Protein AF-A0A929NJ84-F1 (afdb_monomer_lite)

pLDDT: mean 85.34, std 10.69, range [40.47, 97.19]

Secondary structure (DSSP, 8-state):
-PPP-GGGS-HHHHHHHHHHS-TTT-HHHHHHHHHHHHHTHHHHHHHHHHHHHHHHHHHHHHHHHHHHHHHHHHHHHHHHHHHHHHTT----HHHHHHHHHHHHHHHHHHHHHHTT-GGGHHHHHHHHHHHSEEEEETTEEEEEESS-EEEEEEEESSS-EEEEEEE---EEEEEE--TTS--EEEEEEHHHHHHHHHHHHHHHHHHHHHT--

Foldseek 3Di:
DDDDDCVPDDPVVLVVCLVPDDCVVCVPVNVVSVVVCVVCVVVVVVVVVVVVVVVLVVLLVVQLVLLVLLLVLLVVLVVVLVVCVVVVPPDDPVQSVQQNVLSVLSNVCSVCSNVVVLVCVVSSLVSLVQQFKWFFAQQKTKHAHRQKFWKFKFWDDPDTDTDTDIDRDRTIDIGGHDRVDRTGMIIGGVVSVVSNVSSVVSSVVVVVVVVVD

Structure (mmCIF, N/CA/C/O backbone):
data_AF-A0A929NJ84-F1
#
_entry.id   AF-A0A929NJ84-F1
#
loop_
_atom_site.group_PDB
_atom_site.id
_atom_site.type_symbol
_atom_site.label_atom_id
_atom_site.label_alt_id
_atom_site.label_comp_id
_atom_site.label_asym_id
_atom_site.label_entity_id
_atom_site.label_seq_id
_atom_site.pdbx_PDB_ins_code
_atom_site.Cartn_x
_atom_site.Cartn_y
_atom_site.Cartn_z
_atom_site.occupancy
_atom_site.B_iso_or_equiv
_atom_site.auth_seq_id
_atom_site.auth_comp_id
_atom_site.auth_asym_id
_atom_site.auth_atom_id
_atom_site.pdbx_PDB_model_num
ATOM 1 N N . MET A 1 1 ? -29.902 -18.729 53.399 1.00 47.47 1 MET A N 1
ATOM 2 C CA . MET A 1 1 ? -29.164 -18.618 52.121 1.00 47.47 1 MET A CA 1
ATOM 3 C C . MET A 1 1 ? -28.490 -17.259 52.091 1.00 47.47 1 MET A C 1
ATOM 5 O O . MET A 1 1 ? -29.172 -16.276 52.348 1.00 47.47 1 MET A O 1
ATOM 9 N N . ASN A 1 2 ? -27.175 -17.203 51.859 1.00 55.66 2 ASN A N 1
ATOM 10 C CA . ASN A 1 2 ? -26.480 -15.928 51.669 1.00 55.66 2 ASN A CA 1
ATOM 11 C C . ASN A 1 2 ? -26.980 -15.295 50.372 1.00 55.66 2 ASN A C 1
ATOM 13 O O . ASN A 1 2 ? -26.906 -15.919 49.315 1.00 55.66 2 ASN A O 1
ATOM 17 N N . LYS A 1 3 ? -27.524 -14.083 50.471 1.00 70.19 3 LYS A N 1
ATOM 18 C CA . LYS A 1 3 ? -27.961 -13.314 49.311 1.00 70.19 3 LYS A CA 1
ATOM 19 C C . LYS A 1 3 ? -26.719 -12.898 48.517 1.00 70.19 3 LYS A C 1
ATOM 21 O O . LYS A 1 3 ? -25.776 -12.371 49.106 1.00 70.19 3 LYS A O 1
ATOM 26 N N . ILE A 1 4 ? -26.686 -13.199 47.220 1.00 79.44 4 ILE A N 1
ATOM 27 C CA . ILE A 1 4 ? -25.566 -12.819 46.351 1.00 79.44 4 ILE A CA 1
ATOM 28 C C . ILE A 1 4 ? -25.609 -11.302 46.166 1.00 79.44 4 ILE A C 1
ATOM 30 O O . ILE A 1 4 ? -26.656 -10.736 45.868 1.00 79.44 4 ILE A O 1
ATOM 34 N N . ASP A 1 5 ? -24.471 -10.649 46.372 1.00 84.62 5 ASP A N 1
ATOM 35 C CA . ASP A 1 5 ? -24.338 -9.202 46.244 1.00 84.62 5 ASP A CA 1
ATOM 36 C C . ASP A 1 5 ? -23.744 -8.842 44.875 1.00 84.62 5 ASP A C 1
ATOM 38 O O . ASP A 1 5 ? -22.525 -8.845 44.682 1.00 84.62 5 ASP A O 1
ATOM 42 N N . TYR A 1 6 ? -24.624 -8.540 43.917 1.00 84.19 6 TYR A N 1
ATOM 43 C CA . TYR A 1 6 ? -24.252 -8.175 42.547 1.00 84.19 6 TYR A CA 1
ATOM 44 C C . TYR A 1 6 ? -23.561 -6.811 42.440 1.00 84.19 6 TYR A C 1
ATOM 46 O O . TYR A 1 6 ? -22.930 -6.526 41.423 1.00 84.19 6 TYR A O 1
ATOM 54 N N . THR A 1 7 ? -23.572 -5.992 43.498 1.00 84.81 7 THR A N 1
ATOM 55 C CA . THR A 1 7 ? -22.875 -4.697 43.489 1.00 84.81 7 THR A CA 1
ATOM 56 C C . THR A 1 7 ? -21.349 -4.843 43.498 1.00 84.81 7 THR A C 1
ATOM 58 O O . THR A 1 7 ? -20.617 -3.917 43.151 1.00 84.81 7 THR A O 1
ATOM 61 N N . LYS A 1 8 ? -20.834 -6.024 43.844 1.00 87.50 8 LYS A N 1
ATOM 62 C CA . LYS A 1 8 ? -19.392 -6.313 43.832 1.00 87.50 8 LYS A CA 1
ATOM 63 C C . LYS A 1 8 ? -18.891 -6.846 42.495 1.00 87.50 8 LYS A C 1
ATOM 65 O O . LYS A 1 8 ? -17.684 -6.978 42.322 1.00 87.50 8 LYS A O 1
ATOM 70 N N . TYR A 1 9 ? -19.800 -7.147 41.570 1.00 87.88 9 TYR A N 1
ATOM 71 C CA . TYR A 1 9 ? -19.460 -7.713 40.274 1.00 87.88 9 TYR A CA 1
ATOM 72 C C . TYR A 1 9 ? -18.989 -6.604 39.330 1.00 87.88 9 TYR A C 1
ATOM 74 O O . TYR A 1 9 ? -19.492 -5.472 39.343 1.00 87.88 9 TYR A O 1
ATOM 82 N N . SER A 1 10 ? -18.022 -6.940 38.485 1.00 86.81 10 SER A N 1
ATOM 83 C CA . SER A 1 10 ? -17.671 -6.136 37.321 1.00 86.81 10 SER A CA 1
ATOM 84 C C . SER A 1 10 ? -18.773 -6.210 36.259 1.00 86.81 10 SER A C 1
ATOM 86 O O . SER A 1 10 ? -19.592 -7.129 36.232 1.00 86.81 10 SER A O 1
ATOM 88 N N . ILE A 1 11 ? -18.788 -5.240 35.341 1.00 85.25 11 ILE A N 1
ATOM 89 C CA . ILE A 1 11 ? -19.762 -5.213 34.239 1.00 85.25 11 ILE A CA 1
ATOM 90 C C . ILE A 1 11 ? -19.680 -6.489 33.385 1.00 85.25 11 ILE A C 1
ATOM 92 O O . ILE A 1 11 ? -20.713 -7.020 32.980 1.00 85.25 11 ILE A O 1
ATOM 96 N N . ASP A 1 12 ? -18.470 -6.993 33.132 1.00 85.00 12 ASP A N 1
ATOM 97 C CA . ASP A 1 12 ? -18.268 -8.200 32.326 1.00 85.00 12 ASP A CA 1
ATOM 98 C C . ASP A 1 12 ? -18.814 -9.446 33.037 1.00 85.00 12 ASP A C 1
ATOM 100 O O . ASP A 1 12 ? -19.488 -10.263 32.410 1.00 85.00 12 ASP A O 1
ATOM 104 N N . GLU A 1 13 ? -18.617 -9.557 34.353 1.00 87.62 13 GLU A N 1
ATOM 105 C CA . GLU A 1 13 ? -19.187 -10.641 35.161 1.00 87.62 13 GLU A CA 1
ATOM 106 C C . GLU A 1 13 ? -20.720 -10.561 35.216 1.00 87.62 13 GLU A C 1
ATOM 108 O O . GLU A 1 13 ? -21.384 -11.585 35.078 1.00 87.62 13 GLU A O 1
ATOM 113 N N . LEU A 1 14 ? -21.312 -9.363 35.322 1.00 88.19 14 LEU A N 1
ATOM 114 C CA . LEU A 1 14 ? -22.772 -9.185 35.265 1.00 88.19 14 LEU A CA 1
ATOM 115 C C . LEU A 1 14 ? -23.356 -9.651 33.921 1.00 88.19 14 LEU A C 1
ATOM 117 O O . LEU A 1 14 ? -24.401 -10.305 33.892 1.00 88.19 14 LEU A O 1
ATOM 121 N N . PHE A 1 15 ? -22.683 -9.366 32.800 1.00 87.12 15 PHE A N 1
ATOM 122 C CA . PHE A 1 15 ? -23.101 -9.867 31.486 1.00 87.12 15 PHE A CA 1
ATOM 123 C C . PHE A 1 15 ? -22.904 -11.379 31.338 1.00 87.12 15 PHE A C 1
ATOM 125 O O . PHE A 1 15 ? -23.743 -12.030 30.715 1.00 87.12 15 PHE A O 1
ATOM 132 N N . GLN A 1 16 ? -21.842 -11.953 31.908 1.00 87.06 16 GLN A N 1
ATOM 133 C CA . GLN A 1 16 ? -21.635 -13.404 31.922 1.00 87.06 16 GLN A CA 1
ATOM 134 C C . GLN A 1 16 ? -22.723 -14.120 32.725 1.00 87.06 16 GLN A C 1
ATOM 136 O O . GLN A 1 16 ? -23.310 -15.078 32.223 1.00 87.06 16 GLN A O 1
ATOM 141 N N . VAL A 1 17 ? -23.050 -13.617 33.918 1.00 88.06 17 VAL A N 1
ATOM 142 C CA . VAL A 1 17 ? -24.138 -14.144 34.754 1.00 88.06 17 VAL A CA 1
ATOM 143 C C . VAL A 1 17 ? -25.468 -14.044 34.014 1.00 88.06 17 VAL A C 1
ATOM 145 O O . VAL A 1 17 ? -26.178 -15.038 33.914 1.00 88.06 17 VAL A O 1
ATOM 148 N N . LYS A 1 18 ? -25.780 -12.888 33.413 1.00 87.25 18 LYS A N 1
ATOM 149 C CA . LYS A 1 18 ? -27.002 -12.710 32.616 1.00 87.25 18 LYS A CA 1
ATOM 150 C C . LYS A 1 18 ? -27.098 -13.714 31.459 1.00 87.25 18 LYS A C 1
ATOM 152 O O . LYS A 1 18 ? -28.164 -14.269 31.229 1.00 87.25 18 LYS A O 1
ATOM 157 N N . ASN A 1 19 ? -26.014 -13.920 30.709 1.00 87.00 19 ASN A N 1
ATOM 158 C CA . ASN A 1 19 ? -26.018 -14.776 29.518 1.00 87.00 19 ASN A CA 1
ATOM 159 C C . ASN A 1 19 ? -26.015 -16.279 29.846 1.00 87.00 19 ASN A C 1
ATOM 161 O O . ASN A 1 19 ? -26.422 -17.075 29.006 1.00 87.00 19 ASN A O 1
ATOM 165 N N . GLY A 1 20 ? -25.533 -16.666 31.030 1.00 83.75 20 GLY A N 1
ATOM 166 C CA . GLY A 1 20 ? -25.502 -18.055 31.496 1.00 83.75 20 GLY A CA 1
ATOM 167 C C . GLY A 1 20 ? -26.699 -18.469 32.360 1.00 83.75 20 GLY A C 1
ATOM 168 O O . GLY A 1 20 ? -26.773 -19.628 32.757 1.00 83.75 20 GLY A O 1
ATOM 169 N N . MET A 1 21 ? -27.610 -17.546 32.680 1.00 83.75 21 MET A N 1
ATOM 170 C CA . MET A 1 21 ? -28.735 -17.778 33.589 1.00 83.75 21 MET A CA 1
ATOM 171 C C . MET A 1 21 ? -30.025 -18.097 32.832 1.00 83.75 21 MET A C 1
ATOM 173 O O . MET A 1 21 ? -30.397 -17.405 31.886 1.00 83.75 21 MET A O 1
ATOM 177 N N . ASP A 1 22 ? -30.748 -19.113 33.302 1.00 82.94 22 ASP A N 1
ATOM 178 C CA . ASP A 1 22 ? -32.110 -19.392 32.854 1.00 82.94 22 ASP A CA 1
ATOM 179 C C . ASP A 1 22 ? -33.095 -18.454 33.570 1.00 82.94 22 ASP A C 1
ATOM 181 O O . ASP A 1 22 ? -33.350 -18.575 34.772 1.00 82.94 22 ASP A O 1
ATOM 185 N N . ALA A 1 23 ? -33.639 -17.501 32.811 1.00 82.00 23 ALA A N 1
ATOM 186 C CA . ALA A 1 23 ? -34.572 -16.492 33.307 1.00 82.00 23 ALA A CA 1
ATOM 187 C C . ALA A 1 23 ? -35.928 -17.071 33.756 1.00 82.00 23 ALA A C 1
ATOM 189 O O . ALA A 1 23 ? -36.646 -16.414 34.509 1.00 82.00 23 ALA A O 1
ATOM 190 N N . ILE A 1 24 ? -36.288 -18.276 33.301 1.00 82.25 24 ILE A N 1
ATOM 191 C CA . ILE A 1 24 ? -37.534 -18.962 33.668 1.00 82.25 24 ILE A CA 1
ATOM 192 C C . ILE A 1 24 ? -37.326 -19.750 34.962 1.00 82.25 24 ILE A C 1
ATOM 194 O O . ILE A 1 24 ? -38.191 -19.738 35.835 1.00 82.25 24 ILE A O 1
ATOM 198 N N . ALA A 1 25 ? -36.171 -20.404 35.105 1.00 83.56 25 ALA A N 1
ATOM 199 C CA . ALA A 1 25 ? -35.847 -21.176 36.301 1.00 83.56 25 ALA A CA 1
ATOM 200 C C . ALA A 1 25 ? -35.500 -20.294 37.519 1.00 83.56 25 ALA A C 1
ATOM 202 O O . ALA A 1 25 ? -35.770 -20.698 38.650 1.00 83.56 25 ALA A O 1
ATOM 203 N N . TYR A 1 26 ? -34.932 -19.096 37.308 1.00 83.75 26 TYR A N 1
ATOM 204 C CA . TYR A 1 26 ? -34.465 -18.202 38.383 1.00 83.75 26 TYR A CA 1
ATOM 205 C C . TYR A 1 26 ? -34.889 -16.730 38.185 1.00 83.75 26 TYR A C 1
ATOM 207 O O . TYR A 1 26 ? -34.036 -15.850 38.019 1.00 83.75 26 TYR A O 1
ATOM 215 N N . PRO A 1 27 ? -36.199 -16.421 38.229 1.00 84.69 27 PRO A N 1
ATOM 216 C CA . PRO A 1 27 ? -36.726 -15.094 37.897 1.00 84.69 27 PRO A CA 1
ATOM 217 C C . PRO A 1 27 ? -36.276 -13.988 38.864 1.00 84.69 27 PRO A C 1
ATOM 219 O O . PRO A 1 27 ? -35.914 -12.900 38.418 1.00 84.69 27 PRO A O 1
ATOM 222 N N . ASP A 1 28 ? -36.231 -14.261 40.173 1.00 84.44 28 ASP A N 1
ATOM 223 C CA . ASP A 1 28 ? -35.833 -13.265 41.182 1.00 84.44 28 ASP A CA 1
ATOM 224 C C . ASP A 1 28 ? -34.367 -12.851 41.014 1.00 84.44 28 ASP A C 1
ATOM 226 O O . ASP A 1 28 ? -34.022 -11.670 41.023 1.00 84.44 28 ASP A O 1
ATOM 230 N N . THR A 1 29 ? -33.493 -13.833 40.794 1.00 83.12 29 THR A N 1
ATOM 231 C CA . THR A 1 29 ? -32.059 -13.614 40.589 1.00 83.12 29 THR A CA 1
ATOM 232 C C . THR A 1 29 ? -31.790 -12.887 39.274 1.00 83.12 29 THR A C 1
ATOM 234 O O . THR A 1 29 ? -30.962 -11.977 39.224 1.00 83.12 29 THR A O 1
ATOM 237 N N . TYR A 1 30 ? -32.536 -13.232 38.223 1.00 85.38 30 TYR A N 1
ATOM 238 C CA . TYR A 1 30 ? -32.480 -12.533 36.945 1.00 85.38 30 TYR A CA 1
ATOM 239 C C . TYR A 1 30 ? -32.895 -11.062 37.090 1.00 85.38 30 TYR A C 1
ATOM 241 O O . TYR A 1 30 ? -32.236 -10.171 36.549 1.00 85.38 30 TYR A O 1
ATOM 249 N N . HIS A 1 31 ? -33.942 -10.782 37.872 1.00 87.69 31 HIS A N 1
ATOM 250 C CA . HIS A 1 31 ? -34.412 -9.421 38.117 1.00 87.69 31 HIS A CA 1
ATOM 251 C C . HIS A 1 31 ? -33.396 -8.580 38.908 1.00 87.69 31 HIS A C 1
ATOM 253 O O . HIS A 1 31 ? -33.229 -7.393 38.620 1.00 87.69 31 HIS A O 1
ATOM 259 N N . GLU A 1 32 ? -32.681 -9.177 39.865 1.00 88.00 32 GLU A N 1
ATOM 260 C CA . GLU A 1 32 ? -31.612 -8.502 40.615 1.00 88.00 32 GLU A CA 1
ATOM 261 C C . GLU A 1 32 ? -30.425 -8.124 39.717 1.00 88.00 32 GLU A C 1
ATOM 263 O O . GLU A 1 32 ? -29.967 -6.981 39.756 1.00 88.00 32 GLU A O 1
ATOM 268 N N . VAL A 1 33 ? -29.981 -9.033 38.842 1.00 87.81 33 VAL A N 1
ATOM 269 C CA . VAL A 1 33 ? -28.908 -8.763 37.866 1.00 87.81 33 VAL A CA 1
ATOM 270 C C . VAL A 1 33 ? -29.328 -7.683 36.865 1.00 87.81 33 VAL A C 1
ATOM 272 O O . VAL A 1 33 ? -28.542 -6.792 36.545 1.00 87.81 33 VAL A O 1
ATOM 275 N N . MET A 1 34 ? -30.573 -7.721 36.384 1.00 89.44 34 MET A N 1
ATOM 276 C CA . MET A 1 34 ? -31.095 -6.713 35.456 1.00 89.44 34 MET A CA 1
ATOM 277 C C . MET A 1 34 ? -31.229 -5.331 36.104 1.00 89.44 34 MET A C 1
ATOM 279 O O . MET A 1 34 ? -30.903 -4.335 35.459 1.00 89.44 34 MET A O 1
ATOM 283 N N . ASN A 1 35 ? -31.641 -5.259 37.373 1.00 90.75 35 ASN A N 1
ATOM 284 C CA . ASN A 1 35 ? -31.692 -4.001 38.119 1.00 90.75 35 ASN A CA 1
ATOM 285 C C . ASN A 1 35 ? -30.296 -3.396 38.301 1.00 90.75 35 ASN A C 1
ATOM 287 O O . ASN A 1 35 ? -30.139 -2.186 38.149 1.00 90.75 35 ASN A O 1
ATOM 291 N N . GLU A 1 36 ? -29.282 -4.221 38.570 1.00 88.56 36 GLU A N 1
ATOM 292 C CA . GLU A 1 36 ? -27.902 -3.744 38.699 1.00 88.56 36 GLU A CA 1
ATOM 293 C C . GLU A 1 36 ? -27.302 -3.313 37.350 1.00 88.56 36 GLU A C 1
ATOM 295 O O . GLU A 1 36 ? -26.588 -2.315 37.257 1.00 88.56 36 GLU A O 1
ATOM 300 N N . LEU A 1 37 ? -27.635 -4.008 36.259 1.00 89.31 37 LEU A N 1
ATOM 301 C CA . LEU A 1 37 ? -27.254 -3.576 34.911 1.00 89.31 37 LEU A CA 1
ATOM 302 C C . LEU A 1 37 ? -27.919 -2.245 34.523 1.00 89.31 37 LEU A C 1
ATOM 304 O O . LEU A 1 37 ? -27.277 -1.403 33.889 1.00 89.31 37 LEU A O 1
ATOM 308 N N . GLU A 1 38 ? -29.180 -2.029 34.902 1.00 90.75 38 GLU A N 1
ATOM 309 C CA . GLU A 1 38 ? -29.886 -0.771 34.636 1.00 90.75 38 GLU A CA 1
ATOM 310 C C . GLU A 1 38 ? -29.361 0.368 35.528 1.00 90.75 38 GLU A C 1
ATOM 312 O O . GLU A 1 38 ? -29.160 1.481 35.034 1.00 90.75 38 GLU A O 1
ATOM 317 N N . SER A 1 39 ? -29.042 0.097 36.801 1.00 91.69 39 SER A N 1
ATOM 318 C CA . SER A 1 39 ? -28.452 1.083 37.721 1.00 91.69 39 SER A CA 1
ATOM 319 C C . SER A 1 39 ? -27.084 1.580 37.228 1.00 91.69 39 SER A C 1
ATOM 321 O O . SER A 1 39 ? -26.768 2.766 37.351 1.00 91.69 39 SER A O 1
ATOM 323 N N . ARG A 1 40 ? -26.311 0.709 36.561 1.00 89.62 40 ARG A N 1
ATOM 324 C CA . ARG A 1 40 ? -24.991 1.012 35.974 1.00 89.62 40 ARG A CA 1
ATOM 325 C C . ARG A 1 40 ? -25.011 1.355 34.490 1.00 89.62 40 ARG A C 1
ATOM 327 O O . ARG A 1 40 ? -23.960 1.416 33.849 1.00 89.62 40 ARG A O 1
ATOM 334 N N . LYS A 1 41 ? -26.173 1.631 33.900 1.00 88.25 41 LYS A N 1
ATOM 335 C CA . LYS A 1 41 ? -26.305 1.929 32.462 1.00 88.25 41 LYS A CA 1
ATOM 336 C C . LYS A 1 41 ? -25.381 3.049 31.972 1.00 88.25 41 LYS A C 1
ATOM 338 O O . LYS A 1 41 ? -24.853 2.977 30.859 1.00 88.25 41 LYS A O 1
ATOM 343 N N . SER A 1 42 ? -25.164 4.077 32.792 1.00 84.12 42 SER A N 1
ATOM 344 C CA . SER A 1 42 ? -24.237 5.180 32.503 1.00 84.12 42 SER A CA 1
ATOM 345 C C . SER A 1 42 ? -22.779 4.708 32.441 1.00 84.12 42 SER A C 1
ATOM 347 O O . SER A 1 42 ? -22.060 5.066 31.505 1.00 84.12 42 SER A O 1
ATOM 349 N N . GLU A 1 43 ? -22.365 3.855 33.376 1.00 85.25 43 GLU A N 1
ATOM 350 C CA . GLU A 1 43 ? -21.038 3.241 33.435 1.00 85.25 43 GLU A CA 1
ATOM 351 C C . GLU A 1 43 ? -20.812 2.285 32.256 1.00 85.25 43 GLU A C 1
ATOM 353 O O . GLU A 1 43 ? -19.792 2.375 31.573 1.00 85.25 43 GLU A O 1
ATOM 358 N N . ILE A 1 44 ? -21.804 1.447 31.926 1.00 86.88 44 ILE A N 1
ATOM 359 C CA . ILE A 1 44 ? -21.783 0.559 30.752 1.00 86.88 44 ILE A CA 1
ATOM 360 C C . ILE A 1 44 ? -21.595 1.379 29.471 1.00 86.88 44 ILE A C 1
ATOM 362 O O . ILE A 1 44 ? -20.758 1.048 28.626 1.00 86.88 44 ILE A O 1
ATOM 366 N N . LYS A 1 45 ? -22.345 2.478 29.321 1.00 85.38 45 LYS A N 1
ATOM 367 C CA . LYS A 1 45 ? -22.214 3.383 28.172 1.00 85.38 45 LYS A CA 1
ATOM 368 C C . LYS A 1 45 ? -20.827 4.026 28.130 1.00 85.38 45 LYS A C 1
ATOM 370 O O . LYS A 1 45 ? -20.220 4.088 27.063 1.00 85.38 45 LYS A O 1
ATOM 375 N N . HIS A 1 46 ? -20.305 4.469 29.271 1.00 83.62 46 HIS A N 1
ATOM 376 C CA . HIS A 1 46 ? -18.974 5.064 29.361 1.00 83.62 46 HIS A CA 1
ATOM 377 C C . HIS A 1 46 ? -17.866 4.065 28.994 1.00 83.62 46 HIS A C 1
ATOM 379 O O . HIS A 1 46 ? -16.992 4.392 28.189 1.00 83.62 46 HIS A O 1
ATOM 385 N N . ASN A 1 47 ? -17.933 2.833 29.504 1.00 82.69 47 ASN A N 1
ATOM 386 C CA . ASN A 1 47 ? -16.971 1.776 29.198 1.00 82.69 47 ASN A CA 1
ATOM 387 C C . ASN A 1 47 ? -17.023 1.357 27.727 1.00 82.69 47 ASN A C 1
ATOM 389 O O . ASN A 1 47 ? -15.965 1.231 27.112 1.00 82.69 47 ASN A O 1
ATOM 393 N N . LYS A 1 48 ? -18.212 1.255 27.117 1.00 81.19 48 LYS A N 1
ATOM 394 C CA . LYS A 1 48 ? -18.336 1.034 25.664 1.00 81.19 48 LYS A CA 1
ATOM 395 C C . LYS A 1 48 ? -17.676 2.149 24.856 1.00 81.19 48 LYS A C 1
ATOM 397 O O . LYS A 1 48 ? -16.839 1.866 24.004 1.00 81.19 48 LYS A O 1
ATOM 402 N N . ILE A 1 49 ? -17.957 3.413 25.181 1.00 81.00 49 ILE A N 1
ATOM 403 C CA . ILE A 1 49 ? -17.329 4.567 24.514 1.00 81.00 49 ILE A CA 1
ATOM 404 C C . ILE A 1 49 ? -15.804 4.542 24.693 1.00 81.00 49 ILE A C 1
ATOM 406 O O . ILE A 1 49 ? -15.061 4.838 23.756 1.00 81.00 49 ILE A O 1
ATOM 410 N N . LYS A 1 50 ? -15.310 4.195 25.886 1.00 80.56 50 LYS A N 1
ATOM 411 C CA . LYS A 1 50 ? -13.874 4.090 26.178 1.00 80.56 50 LYS A CA 1
ATOM 412 C C . LYS A 1 50 ? -13.217 2.969 25.369 1.00 80.56 50 LYS A C 1
ATOM 414 O O . LYS A 1 50 ? -12.154 3.192 24.795 1.00 80.56 50 LYS A O 1
ATOM 419 N N . GLN A 1 51 ? -13.853 1.802 25.280 1.00 78.94 51 GLN A N 1
ATOM 420 C CA . GLN A 1 51 ? -13.374 0.670 24.484 1.00 78.94 51 GLN A CA 1
ATOM 421 C C . GLN A 1 51 ? -13.376 0.982 22.983 1.00 78.94 51 GLN A C 1
ATOM 423 O O . GLN A 1 51 ? -12.393 0.699 22.303 1.00 78.94 51 GLN A O 1
ATOM 428 N N . GLU A 1 52 ? -14.426 1.615 22.460 1.00 76.31 52 GLU A N 1
ATOM 429 C CA . GLU A 1 52 ? -14.488 2.052 21.059 1.00 76.31 52 GLU A CA 1
ATOM 430 C C . GLU A 1 52 ? -13.407 3.088 20.739 1.00 76.31 52 GLU A C 1
ATOM 432 O O . GLU A 1 52 ? -12.713 2.969 19.730 1.00 76.31 52 GLU A O 1
ATOM 437 N N . LYS A 1 53 ? -13.189 4.066 21.629 1.00 74.19 53 LYS A N 1
ATOM 438 C CA . LYS A 1 53 ? -12.084 5.028 21.501 1.00 74.19 53 LYS A CA 1
ATOM 439 C C . LYS A 1 53 ? -10.722 4.333 21.516 1.00 74.19 53 LYS A C 1
ATOM 441 O O . LYS A 1 53 ? -9.872 4.673 20.701 1.00 74.19 53 LYS A O 1
ATOM 446 N N . ALA A 1 54 ? -10.513 3.366 22.408 1.00 73.19 54 ALA A N 1
ATOM 447 C CA . ALA A 1 54 ? -9.261 2.617 22.484 1.00 73.19 54 ALA A CA 1
ATOM 448 C C . ALA A 1 54 ? -9.008 1.801 21.207 1.00 73.19 54 ALA A C 1
ATOM 450 O O . ALA A 1 54 ? -7.914 1.870 20.651 1.00 73.19 54 ALA A O 1
ATOM 451 N N . LYS A 1 55 ? -10.028 1.101 20.691 1.00 73.38 55 LYS A N 1
ATOM 452 C CA . LYS A 1 55 ? -9.960 0.393 19.402 1.00 73.38 55 LYS A CA 1
ATOM 453 C C . LYS A 1 55 ? -9.595 1.350 18.271 1.00 73.38 55 LYS A C 1
ATOM 455 O O . LYS A 1 55 ? -8.687 1.059 17.501 1.00 73.38 55 LYS A O 1
ATOM 460 N N . TYR A 1 56 ? -10.238 2.512 18.218 1.00 69.38 56 TYR A N 1
ATOM 461 C CA . TYR A 1 56 ? -9.980 3.516 17.193 1.00 69.38 56 TYR A CA 1
ATOM 462 C C . TYR A 1 56 ? -8.536 4.028 17.208 1.00 69.38 56 TYR A C 1
ATOM 464 O O . TYR A 1 56 ? -7.880 4.041 16.171 1.00 69.38 56 TYR A O 1
ATOM 472 N N . ILE A 1 57 ? -8.011 4.367 18.390 1.00 72.44 57 ILE A N 1
ATOM 473 C CA . ILE A 1 57 ? -6.617 4.809 18.556 1.00 72.44 57 ILE A CA 1
ATOM 474 C C . ILE A 1 57 ? -5.644 3.730 18.060 1.00 72.44 57 ILE A C 1
ATOM 476 O O . ILE A 1 57 ? -4.643 4.045 17.416 1.00 72.44 57 ILE A O 1
ATOM 480 N N . THR A 1 58 ? -5.928 2.456 18.335 1.00 74.12 58 THR A N 1
ATOM 481 C CA . THR A 1 58 ? -5.109 1.336 17.854 1.00 74.12 58 THR A CA 1
ATOM 482 C C . THR A 1 58 ? -5.142 1.226 16.330 1.00 74.12 58 THR A C 1
ATOM 484 O O . THR A 1 58 ? -4.090 1.120 15.701 1.00 74.12 58 THR A O 1
ATOM 487 N N . VAL A 1 59 ? -6.323 1.323 15.715 1.00 74.62 59 VAL A N 1
ATOM 488 C CA . VAL A 1 59 ? -6.467 1.248 14.253 1.00 74.62 59 VAL A CA 1
ATOM 489 C C . VAL A 1 59 ? -5.789 2.443 13.562 1.00 74.62 59 VAL A C 1
ATOM 491 O O . VAL A 1 59 ? -5.095 2.259 12.563 1.00 74.62 59 VAL A O 1
ATOM 494 N N . GLU A 1 60 ? -5.900 3.657 14.108 1.00 74.75 60 GLU A N 1
ATOM 495 C CA . GLU A 1 60 ? -5.202 4.837 13.574 1.00 74.75 60 GLU A CA 1
ATOM 496 C C . GLU A 1 60 ? -3.679 4.688 13.626 1.00 74.75 60 GLU A C 1
ATOM 498 O O . GLU A 1 60 ? -2.988 5.020 12.659 1.00 74.75 60 GLU A O 1
ATOM 503 N N . LYS A 1 61 ? -3.140 4.137 14.722 1.00 79.06 61 LYS A N 1
ATOM 504 C CA . LYS A 1 61 ? -1.705 3.836 14.830 1.00 79.06 61 LYS A CA 1
ATOM 505 C C . LYS A 1 61 ? -1.254 2.839 13.766 1.00 79.06 61 LYS A C 1
ATOM 507 O O . LYS A 1 61 ? -0.198 3.041 13.174 1.00 79.06 61 LYS A O 1
ATOM 512 N N . HIS A 1 62 ? -2.048 1.807 13.489 1.00 81.62 62 HIS A N 1
ATOM 513 C CA . HIS A 1 62 ? -1.722 0.832 12.445 1.00 81.62 62 HIS A CA 1
ATOM 514 C C . HIS A 1 62 ? -1.742 1.462 11.049 1.00 81.62 62 HIS A C 1
ATOM 516 O O . HIS A 1 62 ? -0.852 1.202 10.245 1.00 81.62 62 HIS A O 1
ATOM 522 N N . VAL A 1 63 ? -2.689 2.361 10.768 1.00 87.56 63 VAL A N 1
ATOM 523 C CA . VAL A 1 63 ? -2.734 3.072 9.483 1.00 87.56 63 VAL A CA 1
ATOM 524 C C . VAL A 1 63 ? -1.530 3.999 9.289 1.00 87.56 63 VAL A C 1
ATOM 526 O O . VAL A 1 63 ? -1.022 4.107 8.174 1.00 87.56 63 VAL A O 1
ATOM 529 N N . LYS A 1 64 ? -0.984 4.602 10.352 1.00 91.62 64 LYS A N 1
ATOM 530 C CA . LYS A 1 64 ? 0.257 5.392 10.244 1.00 91.62 64 LYS A CA 1
ATOM 531 C C . LYS A 1 64 ? 1.452 4.582 9.753 1.00 91.62 64 LYS A C 1
ATOM 533 O O . LYS A 1 64 ? 2.288 5.145 9.054 1.00 91.62 64 LYS A O 1
ATOM 538 N N . ILE A 1 65 ? 1.521 3.285 10.065 1.00 92.25 65 ILE A N 1
ATOM 539 C CA . ILE A 1 65 ? 2.584 2.398 9.566 1.00 92.25 65 ILE A CA 1
ATOM 540 C C . ILE A 1 65 ? 2.581 2.386 8.034 1.00 92.25 65 ILE A C 1
ATOM 542 O O . ILE A 1 65 ? 3.637 2.537 7.428 1.00 92.25 65 ILE A O 1
ATOM 546 N N . ILE A 1 66 ? 1.400 2.319 7.410 1.00 93.25 66 ILE A N 1
ATOM 547 C CA . ILE A 1 66 ? 1.249 2.398 5.947 1.00 93.25 66 ILE A CA 1
ATOM 548 C C . ILE A 1 66 ? 1.840 3.711 5.427 1.00 93.25 66 ILE A C 1
ATOM 550 O O . ILE A 1 66 ? 2.582 3.722 4.448 1.00 93.25 66 ILE A O 1
ATOM 554 N N . GLY A 1 67 ? 1.559 4.818 6.117 1.00 94.44 67 GLY A N 1
ATOM 555 C CA . GLY A 1 67 ? 2.110 6.121 5.765 1.00 94.44 67 GLY A CA 1
ATOM 556 C C . GLY A 1 67 ? 3.639 6.163 5.839 1.00 94.44 67 GLY A C 1
ATOM 557 O O . GLY A 1 67 ? 4.281 6.655 4.913 1.00 94.44 67 GLY A O 1
ATOM 558 N N . TYR A 1 68 ? 4.239 5.596 6.890 1.00 96.06 68 TYR A N 1
ATOM 559 C CA . TYR A 1 68 ? 5.697 5.490 7.010 1.00 96.06 68 TYR A CA 1
ATOM 560 C C . TYR A 1 68 ? 6.313 4.611 5.919 1.00 96.06 68 TYR A C 1
ATOM 562 O O . TYR A 1 68 ? 7.337 4.991 5.357 1.00 96.06 68 TYR A O 1
ATOM 570 N N . LEU A 1 69 ? 5.680 3.488 5.572 1.00 94.56 69 LEU A N 1
ATOM 571 C CA . LEU A 1 69 ? 6.135 2.621 4.482 1.00 94.56 69 LEU A CA 1
ATOM 572 C C . LEU A 1 69 ? 6.086 3.333 3.126 1.00 94.56 69 LEU A C 1
ATOM 574 O O . LEU A 1 69 ? 7.012 3.188 2.336 1.00 94.56 69 LEU A O 1
ATOM 578 N N . GLN A 1 70 ? 5.065 4.155 2.873 1.00 95.31 70 GLN A N 1
ATOM 579 C CA . GLN A 1 70 ? 4.982 4.969 1.655 1.00 95.31 70 GLN A CA 1
ATOM 580 C C . GLN A 1 70 ? 6.063 6.059 1.608 1.00 95.31 70 GLN A C 1
ATOM 582 O O . GLN A 1 70 ? 6.679 6.261 0.565 1.00 95.31 70 GLN A O 1
ATOM 587 N N . ILE A 1 71 ? 6.361 6.724 2.731 1.00 97.19 71 ILE A N 1
ATOM 588 C CA . ILE A 1 71 ? 7.497 7.658 2.804 1.00 97.19 71 ILE A CA 1
ATOM 589 C C . ILE A 1 71 ? 8.820 6.926 2.559 1.00 97.19 71 ILE A C 1
ATOM 591 O O . ILE A 1 71 ? 9.646 7.399 1.784 1.00 97.19 71 ILE A O 1
ATOM 595 N N . ALA A 1 72 ? 9.017 5.764 3.181 1.00 95.88 72 ALA A N 1
ATOM 596 C CA . ALA A 1 72 ? 10.213 4.956 2.978 1.00 95.88 72 ALA A CA 1
ATOM 597 C C . ALA A 1 72 ? 10.352 4.512 1.513 1.00 95.88 72 ALA A C 1
ATOM 599 O O . ALA A 1 72 ? 11.435 4.645 0.951 1.00 95.88 72 ALA A O 1
ATOM 600 N N . ALA A 1 73 ? 9.261 4.084 0.867 1.00 94.88 73 ALA A N 1
ATOM 601 C CA . ALA A 1 73 ? 9.230 3.789 -0.565 1.00 94.88 73 ALA A CA 1
ATOM 602 C C . ALA A 1 73 ? 9.664 5.004 -1.393 1.00 94.88 73 ALA A C 1
ATOM 604 O O . ALA A 1 73 ? 10.560 4.889 -2.222 1.00 94.88 73 ALA A O 1
ATOM 605 N N . ALA A 1 74 ? 9.101 6.187 -1.127 1.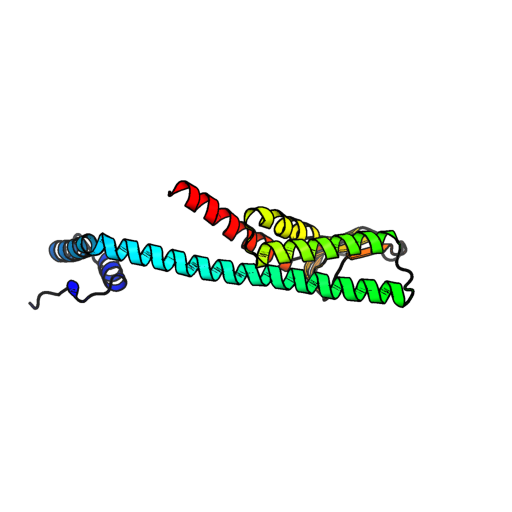00 96.94 74 ALA A N 1
ATOM 606 C CA . ALA A 1 74 ? 9.476 7.411 -1.833 1.00 96.94 74 ALA A CA 1
ATOM 607 C C . ALA A 1 74 ? 10.975 7.725 -1.704 1.00 96.94 74 ALA A C 1
ATOM 609 O O . ALA A 1 74 ? 11.617 8.074 -2.692 1.00 96.94 74 ALA A O 1
ATOM 610 N N . LEU A 1 75 ? 11.542 7.567 -0.505 1.00 96.44 75 LEU A N 1
ATOM 611 C CA . LEU A 1 75 ? 12.965 7.802 -0.259 1.00 96.44 75 LEU A CA 1
ATOM 612 C C . LEU A 1 75 ? 13.850 6.774 -0.972 1.00 96.44 75 LEU A C 1
ATOM 614 O O . LEU A 1 75 ? 14.810 7.161 -1.632 1.00 96.44 75 LEU A O 1
ATOM 618 N N . VAL A 1 76 ? 13.526 5.483 -0.867 1.00 95.06 76 VAL A N 1
ATOM 619 C CA . VAL A 1 76 ? 14.303 4.399 -1.490 1.00 95.06 76 VAL A CA 1
ATOM 620 C C . VAL A 1 76 ? 14.237 4.492 -3.011 1.00 95.06 76 VAL A C 1
ATOM 622 O O . VAL A 1 76 ? 15.277 4.524 -3.663 1.00 95.06 76 VAL A O 1
ATOM 625 N N . ILE A 1 77 ? 13.036 4.603 -3.584 1.00 93.69 77 ILE A N 1
ATOM 626 C CA . ILE A 1 77 ? 12.850 4.725 -5.035 1.00 93.69 77 ILE A CA 1
ATOM 627 C C . ILE A 1 77 ? 13.504 6.017 -5.538 1.00 93.69 77 ILE A C 1
ATOM 629 O O . ILE A 1 77 ? 14.189 6.002 -6.556 1.00 93.69 77 ILE A O 1
ATOM 633 N N . GLY A 1 78 ? 13.344 7.132 -4.817 1.00 94.38 78 GLY A N 1
ATOM 634 C CA . GLY A 1 78 ? 13.970 8.406 -5.168 1.00 94.38 78 GLY A CA 1
ATOM 635 C C . GLY A 1 78 ? 15.497 8.325 -5.170 1.00 94.38 78 GLY A C 1
ATOM 636 O O . GLY A 1 78 ? 16.137 8.810 -6.102 1.00 94.38 78 GLY A O 1
ATOM 637 N N . PHE A 1 79 ? 16.087 7.659 -4.175 1.00 93.62 79 PHE A N 1
ATOM 638 C CA . PHE A 1 79 ? 17.526 7.408 -4.130 1.00 93.62 79 PHE A CA 1
ATOM 639 C C . PHE A 1 79 ? 17.992 6.551 -5.314 1.00 93.62 79 PHE A C 1
ATOM 641 O O . PHE A 1 79 ? 18.948 6.929 -5.991 1.00 93.62 79 PHE A O 1
ATOM 648 N N . LEU A 1 80 ? 17.301 5.444 -5.607 1.00 90.25 80 LEU A N 1
ATOM 649 C CA . LEU A 1 80 ? 17.621 4.571 -6.743 1.00 90.25 80 LEU A CA 1
ATOM 650 C C . LEU A 1 80 ? 17.490 5.298 -8.087 1.00 90.25 80 LEU A C 1
ATOM 652 O O . LEU A 1 80 ? 18.338 5.126 -8.959 1.00 90.25 80 LEU A O 1
ATOM 656 N N . LEU A 1 81 ? 16.482 6.161 -8.238 1.00 90.75 81 LEU A N 1
ATOM 657 C CA . LEU A 1 81 ? 16.297 6.984 -9.431 1.00 90.75 81 LEU A CA 1
ATOM 658 C C . LEU A 1 81 ? 17.472 7.950 -9.631 1.00 90.75 81 LEU A C 1
ATOM 660 O O . LEU A 1 81 ? 18.021 8.028 -10.728 1.00 90.75 81 LEU A O 1
ATOM 664 N N . ILE A 1 82 ? 17.895 8.654 -8.574 1.00 91.25 82 ILE A N 1
ATOM 665 C CA . ILE A 1 82 ? 19.049 9.567 -8.628 1.00 91.25 82 ILE A CA 1
ATOM 666 C C . ILE A 1 82 ? 20.325 8.792 -8.966 1.00 91.25 82 ILE A C 1
ATOM 668 O O . ILE A 1 82 ? 21.076 9.214 -9.844 1.00 91.25 82 ILE A O 1
ATOM 672 N N . GLN A 1 83 ? 20.556 7.647 -8.317 1.00 89.12 83 GLN A N 1
ATOM 673 C CA . GLN A 1 83 ? 21.698 6.779 -8.615 1.00 89.12 83 GLN A CA 1
ATOM 674 C C . GLN A 1 83 ? 21.701 6.342 -10.083 1.00 89.12 83 GLN A C 1
ATOM 676 O O . GLN A 1 83 ? 22.726 6.484 -10.747 1.00 89.12 83 GLN A O 1
ATOM 681 N N . GLY A 1 84 ? 20.563 5.890 -10.620 1.00 85.31 84 GLY A N 1
ATOM 682 C CA . GLY A 1 84 ? 20.435 5.478 -12.021 1.00 85.31 84 GLY A CA 1
ATOM 683 C C . GLY A 1 84 ? 20.739 6.603 -13.015 1.00 85.31 84 GLY A C 1
ATOM 684 O O . GLY A 1 84 ? 21.422 6.374 -14.012 1.00 85.31 84 GLY A O 1
ATOM 685 N N . ILE A 1 85 ? 20.307 7.833 -12.715 1.00 86.62 85 ILE A N 1
ATOM 686 C CA . ILE A 1 85 ? 20.607 9.018 -13.536 1.00 86.62 85 ILE A CA 1
ATOM 687 C C . ILE A 1 85 ? 22.107 9.349 -13.494 1.00 86.62 85 ILE A C 1
ATOM 689 O O . ILE A 1 85 ? 22.721 9.568 -14.538 1.00 86.62 85 ILE A O 1
ATOM 693 N N . VAL A 1 86 ? 22.714 9.377 -12.303 1.00 86.56 86 VAL A N 1
ATOM 694 C CA . VAL A 1 86 ? 24.130 9.751 -12.117 1.00 86.56 86 VAL A CA 1
ATOM 695 C C . VAL A 1 86 ? 25.072 8.724 -12.745 1.00 86.56 86 VAL A C 1
ATOM 697 O O . VAL A 1 86 ? 26.071 9.092 -13.361 1.00 86.56 86 VAL A O 1
ATOM 700 N N . THR A 1 87 ? 24.746 7.439 -12.622 1.00 83.56 87 THR A N 1
ATOM 701 C CA . THR A 1 87 ? 25.562 6.331 -13.144 1.00 83.56 87 THR A CA 1
ATOM 702 C C . THR A 1 87 ? 25.363 6.072 -14.642 1.00 83.56 87 THR A C 1
ATOM 704 O O . THR A 1 87 ? 26.003 5.175 -15.184 1.00 83.56 87 THR A O 1
ATOM 707 N N . LYS A 1 88 ? 24.548 6.889 -15.334 1.00 68.38 88 LYS A N 1
ATOM 708 C CA . LYS A 1 88 ? 24.223 6.770 -16.767 1.00 68.38 88 LYS A CA 1
ATOM 709 C C . LYS A 1 88 ? 23.686 5.387 -17.156 1.00 68.38 88 LYS A C 1
ATOM 711 O O . LYS A 1 88 ? 24.043 4.867 -18.212 1.00 68.38 88 LYS A O 1
ATOM 716 N N . PHE A 1 89 ? 22.820 4.796 -16.333 1.00 64.44 89 PHE A N 1
ATOM 717 C CA . PHE A 1 89 ? 22.037 3.655 -16.809 1.00 64.44 89 PHE A CA 1
ATOM 718 C C . PHE A 1 89 ? 21.237 4.072 -18.051 1.00 64.44 89 PHE A C 1
ATOM 720 O O . PHE A 1 89 ? 20.736 5.199 -18.109 1.00 64.44 89 PHE A O 1
ATOM 727 N N . GLU A 1 90 ? 21.107 3.174 -19.033 1.00 68.56 90 GLU A N 1
ATOM 728 C CA . GLU A 1 90 ? 20.263 3.345 -20.228 1.00 68.56 90 GLU A CA 1
ATOM 729 C C . GLU A 1 90 ? 18.765 3.307 -19.868 1.00 68.56 90 GLU A C 1
ATOM 731 O O . GLU A 1 90 ? 17.968 2.535 -20.398 1.00 68.56 90 GLU A O 1
ATOM 736 N N . THR A 1 91 ? 18.357 4.131 -18.910 1.00 72.12 91 THR A N 1
ATOM 737 C CA . THR A 1 91 ? 16.976 4.242 -18.470 1.00 72.12 91 THR A CA 1
ATOM 738 C C . THR A 1 91 ? 16.271 5.253 -19.362 1.00 72.12 91 THR A C 1
ATOM 740 O O . THR A 1 91 ? 16.640 6.426 -19.417 1.00 72.12 91 THR A O 1
ATOM 743 N N . SER A 1 92 ? 15.227 4.805 -20.058 1.00 82.50 92 SER A N 1
ATOM 744 C CA . SER A 1 92 ? 14.400 5.666 -20.907 1.00 82.50 92 SER A CA 1
ATOM 745 C C . SER A 1 92 ? 13.845 6.873 -20.137 1.00 82.50 92 SER A C 1
ATOM 747 O O . SER A 1 92 ? 13.415 6.755 -18.986 1.00 82.50 92 SER A O 1
ATOM 749 N N . PHE A 1 93 ? 13.775 8.028 -20.808 1.00 84.12 93 PHE A N 1
ATOM 750 C CA . PHE A 1 93 ? 13.163 9.254 -20.280 1.00 84.12 93 PHE A CA 1
ATOM 751 C C . PHE A 1 93 ? 11.740 9.024 -19.740 1.00 84.12 93 PHE A C 1
ATOM 753 O O . PHE A 1 93 ? 11.347 9.609 -18.727 1.00 84.12 93 PHE A O 1
ATOM 760 N N . TRP A 1 94 ? 10.978 8.136 -20.386 1.00 84.06 94 TRP A N 1
ATOM 761 C CA . TRP A 1 94 ? 9.633 7.760 -19.953 1.00 84.06 94 TRP A CA 1
ATOM 762 C C . TRP A 1 94 ? 9.637 7.070 -18.590 1.00 84.06 94 TRP A C 1
ATOM 764 O O . TRP A 1 94 ? 8.893 7.474 -17.697 1.00 84.06 94 TRP A O 1
ATOM 774 N N . THR A 1 95 ? 10.515 6.085 -18.404 1.00 84.94 95 THR A N 1
ATOM 775 C CA . THR A 1 95 ? 10.664 5.363 -17.135 1.00 84.94 95 THR A CA 1
ATOM 776 C C . THR A 1 95 ? 11.076 6.313 -16.015 1.00 84.94 95 THR A C 1
ATOM 778 O O . THR A 1 95 ? 10.505 6.253 -14.927 1.00 84.94 95 THR A O 1
ATOM 781 N N . ILE A 1 96 ? 11.996 7.246 -16.286 1.00 88.38 96 ILE A N 1
ATOM 782 C CA . ILE A 1 96 ? 12.425 8.269 -15.317 1.00 88.38 96 ILE A CA 1
ATOM 783 C C . ILE A 1 96 ? 11.242 9.149 -14.900 1.00 88.38 96 ILE A C 1
ATOM 785 O O . ILE A 1 96 ? 11.013 9.350 -13.709 1.00 88.38 96 ILE A O 1
ATOM 789 N N . SER A 1 97 ? 10.474 9.642 -15.872 1.00 90.50 97 SER A N 1
ATOM 790 C CA . SER A 1 97 ? 9.358 10.562 -15.633 1.00 90.50 97 SER A CA 1
ATOM 791 C C . SER A 1 97 ? 8.229 9.905 -14.836 1.00 90.50 97 SER A C 1
ATOM 793 O O . SER A 1 97 ? 7.750 10.473 -13.855 1.00 90.50 97 SER A O 1
ATOM 795 N N . ILE A 1 98 ? 7.844 8.678 -15.200 1.00 91.75 98 ILE A N 1
ATOM 796 C CA . ILE A 1 98 ? 6.829 7.905 -14.471 1.00 91.75 98 ILE A CA 1
ATOM 797 C C . ILE A 1 98 ? 7.324 7.592 -13.056 1.00 91.75 98 ILE A C 1
ATOM 799 O O . ILE A 1 98 ? 6.600 7.824 -12.090 1.00 91.75 98 ILE A O 1
ATOM 803 N N . THR A 1 99 ? 8.575 7.150 -12.907 1.00 91.75 99 THR A N 1
ATOM 804 C CA . THR A 1 99 ? 9.152 6.853 -11.587 1.00 91.75 99 THR A CA 1
ATOM 805 C C . THR A 1 99 ? 9.180 8.095 -10.697 1.00 91.75 99 THR A C 1
ATOM 807 O O . THR A 1 99 ? 8.781 8.015 -9.538 1.00 91.75 99 THR A O 1
ATOM 810 N N . ALA A 1 100 ? 9.564 9.262 -11.223 1.00 93.56 100 ALA A N 1
ATOM 811 C CA . ALA A 1 100 ? 9.560 10.516 -10.470 1.00 93.56 100 ALA A CA 1
ATOM 812 C C . ALA A 1 100 ? 8.151 10.902 -9.983 1.00 93.56 100 ALA A C 1
ATOM 814 O O . ALA A 1 100 ? 7.978 11.300 -8.827 1.00 93.56 100 ALA A O 1
ATOM 815 N N . LEU A 1 101 ? 7.129 10.732 -10.830 1.00 95.00 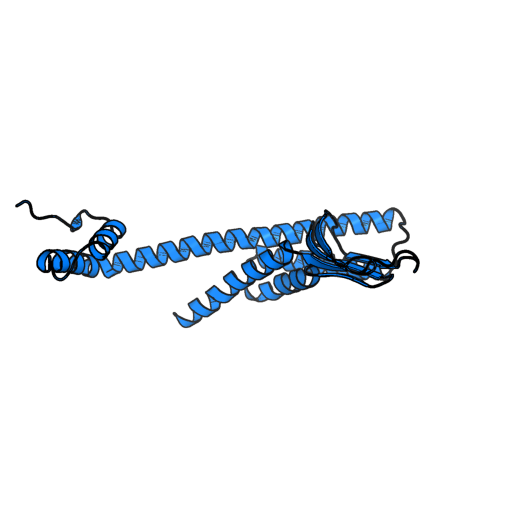101 LEU A N 1
ATOM 816 C CA . LEU A 1 101 ? 5.733 10.951 -10.443 1.00 95.00 101 LEU A CA 1
ATOM 817 C C . LEU A 1 101 ? 5.296 9.990 -9.332 1.00 95.00 101 LEU A C 1
ATOM 819 O O . LEU A 1 101 ? 4.659 10.417 -8.370 1.00 95.00 101 LEU A O 1
ATOM 823 N N . LEU A 1 102 ? 5.667 8.713 -9.425 1.00 94.75 102 LEU A N 1
ATOM 824 C CA . LEU A 1 102 ? 5.320 7.696 -8.429 1.00 94.75 102 LEU A CA 1
ATOM 825 C C . LEU A 1 102 ? 6.074 7.886 -7.105 1.00 94.75 102 LEU A C 1
ATOM 827 O O . LEU A 1 102 ? 5.511 7.630 -6.040 1.00 94.75 102 LEU A O 1
ATOM 831 N N . VAL A 1 103 ? 7.304 8.408 -7.132 1.00 96.12 103 VAL A N 1
ATOM 832 C CA . VAL A 1 103 ? 8.023 8.871 -5.931 1.00 96.12 103 VAL A CA 1
ATOM 833 C C . VAL A 1 103 ? 7.241 9.993 -5.251 1.00 96.12 103 VAL A C 1
ATOM 835 O O . VAL A 1 103 ? 6.961 9.912 -4.053 1.00 96.12 103 VAL A O 1
ATOM 838 N N . GLY A 1 104 ? 6.833 11.013 -6.013 1.00 96.44 104 GLY A N 1
ATOM 839 C CA . GLY A 1 104 ? 6.012 12.111 -5.503 1.00 96.44 104 GLY A CA 1
ATOM 840 C C . GLY A 1 104 ? 4.677 11.623 -4.934 1.00 96.44 104 GLY A C 1
ATOM 841 O O . GLY A 1 104 ? 4.275 12.047 -3.849 1.00 96.44 104 GLY A O 1
ATOM 842 N N . LEU A 1 105 ? 4.025 10.679 -5.618 1.00 96.56 105 LEU A N 1
ATOM 843 C CA . LEU A 1 105 ? 2.767 10.080 -5.183 1.00 96.56 105 LEU A CA 1
ATOM 844 C C . LEU A 1 105 ? 2.926 9.292 -3.877 1.00 96.56 105 LEU A C 1
ATOM 846 O O . LEU A 1 105 ? 2.134 9.507 -2.962 1.00 96.56 105 LEU A O 1
ATOM 850 N N . ASN A 1 106 ? 3.951 8.442 -3.749 1.00 96.38 106 ASN A N 1
ATOM 851 C CA . ASN A 1 106 ? 4.262 7.745 -2.495 1.00 96.38 106 ASN A CA 1
ATOM 852 C C . ASN A 1 106 ? 4.528 8.733 -1.357 1.00 96.38 106 ASN A C 1
ATOM 854 O O . ASN A 1 106 ? 3.966 8.591 -0.271 1.00 96.38 106 ASN A O 1
ATOM 858 N N . GLY A 1 107 ? 5.336 9.765 -1.612 1.00 96.62 107 GLY A N 1
ATOM 859 C CA . GLY A 1 107 ? 5.676 10.779 -0.618 1.00 96.62 107 GLY A CA 1
ATOM 860 C C . GLY A 1 107 ? 4.441 11.533 -0.122 1.00 96.62 107 GLY A C 1
ATOM 861 O O . GLY A 1 107 ? 4.200 11.644 1.082 1.00 96.62 107 GLY A O 1
ATOM 862 N N . PHE A 1 108 ? 3.609 12.006 -1.050 1.00 96.81 108 PHE A N 1
ATOM 863 C CA . PHE A 1 108 ? 2.391 12.741 -0.725 1.00 96.81 108 PHE A CA 1
ATOM 864 C C . PHE A 1 108 ? 1.342 11.847 -0.048 1.00 96.81 108 PHE A C 1
ATOM 866 O O . PHE A 1 108 ? 0.774 12.229 0.979 1.00 96.81 108 PHE A O 1
ATOM 873 N N . ALA A 1 109 ? 1.132 10.628 -0.552 1.00 96.00 109 ALA A N 1
ATOM 874 C CA . ALA A 1 109 ? 0.268 9.631 0.074 1.00 96.00 109 ALA A CA 1
ATOM 875 C C . ALA A 1 109 ? 0.701 9.347 1.519 1.00 96.00 109 ALA A C 1
ATOM 877 O O . ALA A 1 109 ? -0.106 9.493 2.440 1.00 96.00 109 ALA A O 1
ATOM 878 N N . GLY A 1 110 ? 1.984 9.047 1.732 1.00 95.75 110 GLY A N 1
ATOM 879 C CA . GLY A 1 110 ? 2.532 8.753 3.051 1.00 95.75 110 GLY A CA 1
ATOM 880 C C . GLY A 1 110 ? 2.381 9.921 4.022 1.00 95.75 110 GLY A C 1
ATOM 881 O O . GLY A 1 110 ? 1.900 9.745 5.144 1.00 95.75 110 GLY A O 1
ATOM 882 N N . TYR A 1 111 ? 2.684 11.140 3.566 1.00 96.44 111 TYR A N 1
ATOM 883 C CA . TYR A 1 111 ? 2.520 12.360 4.355 1.00 96.44 111 TYR A CA 1
ATOM 884 C C . TYR A 1 111 ? 1.072 12.560 4.815 1.00 96.44 111 TYR A C 1
ATOM 886 O O . TYR A 1 111 ? 0.826 12.798 6.001 1.00 96.44 111 TYR A O 1
ATOM 894 N N . THR A 1 112 ? 0.102 12.426 3.903 1.00 94.62 112 THR A N 1
ATOM 895 C CA . THR A 1 112 ? -1.320 12.615 4.235 1.00 94.62 112 THR A CA 1
ATOM 896 C C . THR A 1 112 ? -1.828 11.581 5.240 1.00 94.62 112 THR A C 1
ATOM 898 O O . THR A 1 112 ? -2.645 11.917 6.101 1.00 94.62 112 THR A O 1
ATOM 901 N N . VAL A 1 113 ? -1.322 10.346 5.182 1.00 93.62 113 VAL A N 1
ATOM 902 C CA . VAL A 1 113 ? -1.669 9.280 6.128 1.00 93.62 113 VAL A CA 1
ATOM 903 C C . VAL A 1 113 ? -1.071 9.548 7.511 1.00 93.62 113 VAL A C 1
ATOM 905 O O . VAL A 1 113 ? -1.810 9.527 8.498 1.00 93.62 113 VAL A O 1
ATOM 908 N N . ILE A 1 114 ? 0.223 9.882 7.593 1.00 94.25 114 ILE A N 1
ATOM 909 C CA . ILE A 1 114 ? 0.927 10.182 8.858 1.00 94.25 114 ILE A CA 1
ATOM 910 C C . ILE A 1 114 ? 0.309 11.389 9.568 1.00 94.25 114 ILE A C 1
ATOM 912 O O . ILE A 1 114 ? 0.126 11.369 10.786 1.00 94.25 114 ILE A O 1
ATOM 916 N N . ARG A 1 115 ? -0.039 12.435 8.809 1.00 91.94 115 ARG A N 1
ATOM 917 C CA . ARG A 1 115 ? -0.702 13.648 9.315 1.00 91.94 115 ARG A CA 1
ATOM 918 C C . ARG A 1 115 ? -2.192 13.460 9.597 1.00 91.94 115 ARG A C 1
ATOM 920 O O . ARG A 1 115 ? -2.863 14.438 9.909 1.00 91.94 115 ARG A O 1
ATOM 927 N N . GLU A 1 116 ? -2.716 12.241 9.460 1.00 86.62 116 GLU A N 1
ATOM 928 C CA . GLU A 1 116 ? -4.126 11.913 9.691 1.00 86.62 116 GLU A CA 1
ATOM 929 C C . GLU A 1 116 ? -5.091 12.798 8.884 1.00 86.62 116 GLU A C 1
ATOM 931 O O . GLU A 1 116 ? -6.216 13.093 9.297 1.00 86.62 116 GLU A O 1
ATOM 936 N N . MET A 1 117 ? -4.680 13.212 7.683 1.00 87.88 117 MET A N 1
ATOM 937 C CA . MET A 1 117 ? -5.492 14.022 6.783 1.00 87.88 117 MET A CA 1
ATOM 938 C C . MET A 1 117 ? -6.549 13.138 6.112 1.00 87.88 117 MET A C 1
ATOM 940 O O . MET A 1 117 ? -6.509 12.899 4.910 1.00 87.88 117 MET A O 1
ATOM 944 N N . LYS A 1 118 ? -7.531 12.655 6.882 1.00 82.00 118 LYS A N 1
ATOM 945 C CA . LYS A 1 118 ? -8.522 11.629 6.487 1.00 82.00 118 LYS A CA 1
ATOM 946 C C . LYS A 1 118 ? -9.257 11.925 5.175 1.00 82.00 118 LYS A C 1
ATOM 948 O O . LYS A 1 118 ? -9.636 11.000 4.463 1.00 82.00 118 LYS A O 1
ATOM 953 N N . ARG A 1 119 ? -9.454 13.205 4.820 1.00 85.38 119 ARG A N 1
ATOM 954 C CA . ARG A 1 119 ? -10.023 13.614 3.517 1.00 85.38 119 ARG A CA 1
ATOM 955 C C . ARG A 1 119 ? -9.172 13.136 2.335 1.00 85.38 119 ARG A C 1
ATOM 957 O O . ARG A 1 119 ? -9.733 12.874 1.283 1.00 85.38 119 ARG A O 1
ATOM 964 N N . TRP A 1 120 ? -7.864 13.011 2.518 1.00 90.00 120 TRP A N 1
ATOM 965 C CA . TRP A 1 120 ? -6.867 12.692 1.499 1.00 90.00 120 TRP A CA 1
ATOM 966 C C . TRP A 1 120 ? -6.407 11.234 1.520 1.00 90.00 120 TRP A C 1
ATOM 968 O O . TRP A 1 120 ? -5.594 10.848 0.693 1.00 90.00 120 TRP A O 1
ATOM 978 N N . TYR A 1 121 ? -6.981 10.382 2.377 1.00 90.75 121 TYR A N 1
ATOM 979 C CA . TYR A 1 121 ? -6.664 8.945 2.382 1.00 90.75 121 TYR A CA 1
ATOM 980 C C . TYR A 1 121 ? -6.947 8.265 1.036 1.00 90.75 121 TYR A C 1
ATOM 982 O O . TYR A 1 121 ? -6.342 7.243 0.729 1.00 90.75 121 TYR A O 1
ATOM 990 N N . TRP A 1 122 ? -7.818 8.846 0.200 1.00 92.38 122 TRP A N 1
ATOM 991 C CA . TRP A 1 122 ? -8.029 8.369 -1.168 1.00 92.38 122 TRP A CA 1
ATOM 992 C C . TRP A 1 122 ? -6.748 8.406 -2.013 1.00 92.38 122 TRP A C 1
ATOM 994 O O . TRP A 1 122 ? -6.614 7.565 -2.887 1.00 92.38 122 TRP A O 1
ATOM 1004 N N . VAL A 1 123 ? -5.808 9.320 -1.740 1.00 94.31 123 VAL A N 1
ATOM 1005 C CA . VAL A 1 123 ? -4.517 9.397 -2.443 1.00 94.31 123 VAL A CA 1
ATOM 1006 C C . VAL A 1 123 ? -3.681 8.165 -2.129 1.00 94.31 123 VAL A C 1
ATOM 1008 O O . VAL A 1 123 ? -3.112 7.557 -3.028 1.00 94.31 123 VAL A O 1
ATOM 1011 N N . SER A 1 124 ? -3.645 7.765 -0.856 1.00 94.81 124 SER A N 1
ATOM 1012 C CA . SER A 1 124 ? -2.952 6.547 -0.446 1.00 94.81 124 SER A CA 1
ATOM 1013 C C . SER A 1 124 ? -3.629 5.304 -1.016 1.00 94.81 124 SER A C 1
ATOM 1015 O O . SER A 1 124 ? -2.936 4.456 -1.563 1.00 94.81 124 SER A O 1
ATOM 1017 N N . ILE A 1 125 ? -4.966 5.243 -1.009 1.00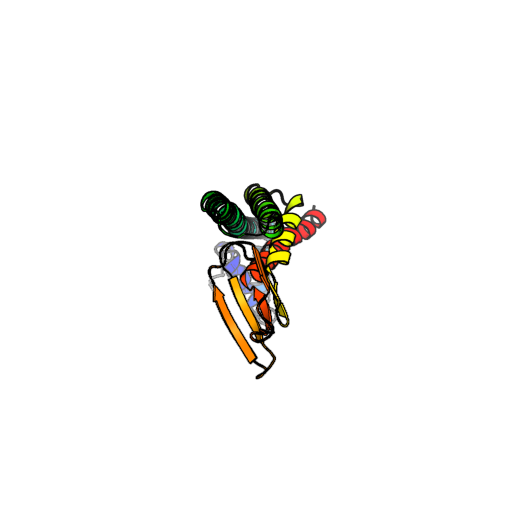 94.56 125 ILE A N 1
ATOM 1018 C CA . ILE A 1 125 ? -5.718 4.155 -1.657 1.00 94.56 125 ILE A CA 1
ATOM 1019 C C . ILE A 1 125 ? -5.398 4.092 -3.154 1.00 94.56 125 ILE A C 1
ATOM 1021 O O . ILE A 1 125 ? -5.074 3.024 -3.648 1.00 94.56 125 ILE A O 1
ATOM 1025 N N . PHE A 1 126 ? -5.432 5.225 -3.859 1.00 95.88 126 PHE A N 1
ATOM 1026 C CA . PHE A 1 126 ? -5.109 5.299 -5.282 1.00 95.88 126 PHE A CA 1
ATOM 1027 C C . PHE A 1 126 ? -3.674 4.841 -5.565 1.00 95.88 126 PHE A C 1
ATOM 1029 O O . PHE A 1 126 ? -3.456 4.031 -6.458 1.00 95.88 126 PHE A O 1
ATOM 1036 N N . ASN A 1 127 ? -2.707 5.295 -4.764 1.00 95.56 127 ASN A N 1
ATOM 1037 C CA . ASN A 1 127 ? -1.319 4.860 -4.874 1.00 95.56 127 ASN A CA 1
ATOM 1038 C C . ASN A 1 127 ? -1.177 3.339 -4.699 1.00 95.56 127 ASN A C 1
ATOM 1040 O O . ASN A 1 127 ? -0.499 2.700 -5.495 1.00 95.56 127 ASN A O 1
ATOM 1044 N N . GLN A 1 128 ? -1.854 2.753 -3.706 1.00 94.81 128 GLN A N 1
ATOM 1045 C CA . GLN A 1 128 ? -1.859 1.301 -3.502 1.00 94.81 128 GLN A CA 1
ATOM 1046 C C . GLN A 1 128 ? -2.593 0.558 -4.628 1.00 94.81 128 GLN A C 1
ATOM 1048 O O . GLN A 1 128 ? -2.154 -0.505 -5.044 1.00 94.81 128 GLN A O 1
ATOM 1053 N N . SER A 1 129 ? -3.671 1.121 -5.183 1.00 94.56 129 SER A N 1
ATOM 1054 C CA . SER A 1 129 ? -4.366 0.540 -6.339 1.00 94.56 129 SER A CA 1
ATOM 1055 C C . SER A 1 129 ? -3.467 0.434 -7.567 1.00 94.56 129 SER A C 1
ATOM 1057 O O . SER A 1 129 ? -3.587 -0.529 -8.316 1.00 94.56 129 SER A O 1
ATOM 1059 N N . LEU A 1 130 ? -2.561 1.393 -7.774 1.00 93.38 130 LEU A N 1
ATOM 1060 C CA . LEU A 1 130 ? -1.578 1.308 -8.853 1.00 93.38 130 LEU A CA 1
ATOM 1061 C C . LEU A 1 130 ? -0.542 0.200 -8.601 1.00 93.38 130 LEU A C 1
ATOM 1063 O O . LEU A 1 130 ? -0.052 -0.376 -9.565 1.00 93.38 130 LEU A O 1
ATOM 1067 N N . GLN A 1 131 ? -0.219 -0.098 -7.336 1.00 93.62 131 GLN A N 1
ATOM 1068 C CA . GLN A 1 131 ? 0.720 -1.167 -6.952 1.00 93.62 131 GLN A CA 1
ATOM 1069 C C . GLN A 1 131 ? 0.082 -2.563 -6.984 1.00 93.62 131 GLN A C 1
ATOM 1071 O O . GLN A 1 131 ? 0.754 -3.570 -6.795 1.00 93.62 131 GLN A O 1
ATOM 1076 N N . LEU A 1 132 ? -1.234 -2.632 -7.198 1.00 93.69 132 LEU A N 1
ATOM 1077 C CA . LEU A 1 132 ? -1.996 -3.863 -7.056 1.00 93.69 132 LEU A CA 1
AT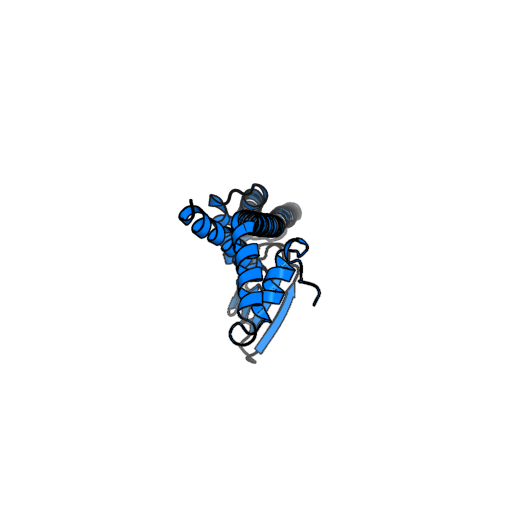OM 1078 C C . LEU A 1 132 ? -1.612 -4.920 -8.091 1.00 93.69 132 LEU A C 1
ATOM 1080 O O . LEU A 1 132 ? -1.684 -6.104 -7.780 1.00 93.69 132 LEU A O 1
ATOM 1084 N N . PHE A 1 133 ? -1.250 -4.507 -9.306 1.00 91.62 133 PHE A N 1
ATOM 1085 C CA . PHE A 1 133 ? -1.046 -5.417 -10.425 1.00 91.62 133 PHE A CA 1
ATOM 1086 C C . PHE A 1 133 ? 0.397 -5.406 -10.922 1.00 91.62 133 PHE A C 1
ATOM 1088 O O . PHE A 1 133 ? 0.954 -4.355 -11.234 1.00 91.62 133 PHE A O 1
ATOM 1095 N N . ASN A 1 134 ? 0.946 -6.604 -11.091 1.00 90.75 134 ASN A N 1
ATOM 1096 C CA . ASN A 1 134 ? 2.161 -6.863 -11.853 1.00 90.75 134 ASN A CA 1
ATOM 1097 C C . ASN A 1 134 ? 1.769 -7.734 -13.049 1.00 90.75 134 ASN A C 1
ATOM 1099 O O . ASN A 1 134 ? 1.231 -8.828 -12.875 1.00 90.75 134 ASN A O 1
ATOM 1103 N N . ILE A 1 135 ? 1.960 -7.221 -14.258 1.00 91.19 135 ILE A N 1
ATOM 1104 C CA . ILE A 1 135 ? 1.409 -7.816 -15.474 1.00 91.19 135 ILE A CA 1
ATOM 1105 C C . ILE A 1 135 ? 2.541 -8.074 -16.457 1.00 91.19 135 ILE A C 1
ATOM 1107 O O . ILE A 1 135 ? 3.290 -7.164 -16.804 1.00 91.19 135 ILE A O 1
ATOM 1111 N N . ALA A 1 136 ? 2.597 -9.298 -16.967 1.00 90.50 136 ALA A N 1
ATOM 1112 C CA . ALA A 1 136 ? 3.364 -9.650 -18.146 1.00 90.50 136 ALA A CA 1
ATOM 1113 C C . ALA A 1 136 ? 2.420 -10.174 -19.230 1.00 90.50 136 ALA A C 1
ATOM 1115 O O . ALA A 1 136 ? 1.643 -11.096 -18.987 1.00 90.50 136 ALA A O 1
ATOM 1116 N N . LEU A 1 137 ? 2.464 -9.575 -20.417 1.00 88.50 137 LEU A N 1
ATOM 1117 C CA . LEU A 1 137 ? 1.678 -9.985 -21.580 1.00 88.50 137 LEU A CA 1
ATOM 1118 C C . LEU A 1 137 ? 2.592 -10.030 -22.803 1.00 88.50 137 LEU A C 1
ATOM 1120 O O . LEU A 1 137 ? 3.066 -8.997 -23.282 1.00 88.50 137 LEU A O 1
ATOM 1124 N N . GLY A 1 138 ? 2.824 -11.234 -23.323 1.00 85.69 138 GLY A N 1
ATOM 1125 C CA . GLY A 1 138 ? 3.749 -11.471 -24.423 1.00 85.69 138 GLY A CA 1
ATOM 1126 C C . GLY A 1 138 ? 5.147 -10.972 -24.074 1.00 85.69 138 GLY A C 1
ATOM 1127 O O . GLY A 1 138 ? 5.732 -11.382 -23.081 1.00 85.69 138 GLY A O 1
ATOM 1128 N N . SER A 1 139 ? 5.678 -10.062 -24.885 1.00 85.56 139 SER A N 1
ATOM 1129 C CA . SER A 1 139 ? 6.996 -9.458 -24.681 1.00 85.56 139 SER A CA 1
ATOM 1130 C C . SER A 1 139 ? 7.031 -8.357 -23.620 1.00 85.56 139 SER A C 1
ATOM 1132 O O . SER A 1 139 ? 8.106 -7.845 -23.337 1.00 85.56 139 SER A O 1
ATOM 1134 N N . THR A 1 140 ? 5.904 -7.912 -23.070 1.00 87.19 140 THR A N 1
ATOM 1135 C CA . THR A 1 140 ? 5.870 -6.698 -22.241 1.00 87.19 140 THR A CA 1
ATOM 1136 C C . THR A 1 140 ? 5.611 -7.033 -20.783 1.00 87.19 140 THR A C 1
ATOM 1138 O O . THR A 1 140 ? 4.630 -7.702 -20.471 1.00 87.19 140 THR A O 1
ATOM 1141 N N . VAL A 1 141 ? 6.455 -6.511 -19.894 1.00 88.75 141 VAL A N 1
ATOM 1142 C CA . VAL A 1 141 ? 6.291 -6.589 -18.438 1.00 88.75 141 VAL A CA 1
ATOM 1143 C C . VAL A 1 141 ? 6.115 -5.182 -17.883 1.00 88.75 141 VAL A C 1
ATOM 1145 O O . VAL A 1 141 ? 6.888 -4.278 -18.205 1.00 88.75 141 VAL A O 1
ATOM 1148 N N . MET A 1 142 ? 5.094 -5.002 -17.052 1.00 88.62 142 MET A N 1
ATOM 1149 C CA . MET A 1 142 ? 4.813 -3.765 -16.339 1.00 88.62 142 MET A CA 1
ATOM 1150 C C . MET A 1 142 ? 4.542 -4.069 -14.869 1.00 88.62 142 MET A C 1
ATOM 1152 O O . MET A 1 142 ? 3.635 -4.832 -14.531 1.00 88.62 142 MET A O 1
ATOM 1156 N N . ASN A 1 143 ? 5.304 -3.420 -13.999 1.00 90.38 143 ASN A N 1
ATOM 1157 C CA . ASN A 1 143 ? 5.192 -3.574 -12.560 1.00 90.38 143 ASN A CA 1
ATOM 1158 C C . ASN A 1 143 ? 5.361 -2.219 -11.873 1.00 90.38 143 ASN A C 1
ATOM 1160 O O . ASN A 1 143 ? 6.192 -1.397 -12.260 1.00 90.38 143 ASN A O 1
ATOM 1164 N N . TYR A 1 144 ? 4.582 -2.001 -10.824 1.00 90.69 144 TYR A N 1
ATOM 1165 C CA . TYR A 1 144 ? 4.797 -0.912 -9.891 1.00 90.69 144 TYR A CA 1
ATOM 1166 C C . TYR A 1 144 ? 4.682 -1.468 -8.481 1.00 90.69 144 TYR A C 1
ATOM 1168 O O . TYR A 1 144 ? 3.649 -2.009 -8.109 1.00 90.69 144 TYR A O 1
ATOM 1176 N N . SER A 1 145 ? 5.732 -1.315 -7.685 1.00 89.94 145 SER A N 1
ATOM 1177 C CA . SER A 1 145 ? 5.746 -1.763 -6.297 1.00 89.94 145 SER A CA 1
ATOM 1178 C C . SER A 1 145 ? 6.371 -0.688 -5.411 1.00 89.94 145 SER A C 1
ATOM 1180 O O . SER A 1 145 ? 7.240 0.071 -5.840 1.00 89.94 145 SER A O 1
ATOM 1182 N N . GLY A 1 146 ? 5.895 -0.580 -4.170 1.00 87.06 146 GLY A N 1
ATOM 1183 C CA . GLY A 1 146 ? 6.425 0.372 -3.198 1.00 87.06 146 GLY A CA 1
ATOM 1184 C C . GLY A 1 146 ? 7.861 0.026 -2.793 1.00 87.06 146 GLY A C 1
ATOM 1185 O O . GLY A 1 146 ? 8.824 0.532 -3.357 1.00 87.06 146 GLY A O 1
ATOM 1186 N N . LEU A 1 147 ? 8.010 -0.817 -1.774 1.00 87.44 147 LEU A N 1
ATOM 1187 C CA . LEU A 1 147 ? 9.320 -1.322 -1.337 1.00 87.44 147 LEU A CA 1
ATOM 1188 C C . LEU A 1 147 ? 9.519 -2.773 -1.768 1.00 87.44 147 LEU A C 1
ATOM 1190 O O . LEU A 1 147 ? 10.543 -3.133 -2.338 1.00 87.44 147 LEU A O 1
ATOM 1194 N N . ALA A 1 148 ? 8.519 -3.594 -1.482 1.00 85.81 148 ALA A N 1
ATOM 1195 C CA . ALA A 1 148 ? 8.481 -5.009 -1.781 1.00 85.81 148 ALA A CA 1
ATOM 1196 C C . ALA A 1 148 ? 7.043 -5.397 -2.113 1.00 85.81 148 ALA A C 1
ATOM 1198 O O . ALA A 1 148 ? 6.115 -4.725 -1.658 1.00 85.81 148 ALA A O 1
ATOM 1199 N N . GLY A 1 149 ? 6.884 -6.504 -2.830 1.00 85.25 149 GLY A N 1
ATOM 1200 C CA . GLY A 1 149 ? 5.585 -7.093 -3.120 1.00 85.25 149 GLY A CA 1
ATOM 1201 C C . GLY A 1 149 ? 5.532 -8.560 -2.716 1.00 85.25 149 GLY A C 1
ATOM 1202 O O . GLY A 1 149 ? 6.539 -9.280 -2.765 1.00 85.25 149 GLY A O 1
ATOM 1203 N N . PHE A 1 150 ? 4.342 -8.991 -2.307 1.00 91.56 150 PHE A N 1
ATOM 1204 C CA . PHE A 1 150 ? 3.993 -10.401 -2.169 1.00 91.56 150 PHE A CA 1
ATOM 1205 C C . PHE A 1 150 ? 2.921 -10.698 -3.207 1.00 91.56 150 PHE A C 1
ATOM 1207 O O . PHE A 1 150 ? 1.787 -10.244 -3.076 1.00 91.56 150 PHE A O 1
ATOM 1214 N N . PHE A 1 151 ? 3.268 -11.458 -4.235 1.00 93.06 151 PHE A N 1
ATOM 1215 C CA . PHE A 1 151 ? 2.432 -11.637 -5.406 1.00 93.06 151 PHE A CA 1
ATOM 1216 C C . PHE A 1 151 ? 1.834 -13.038 -5.461 1.00 93.06 151 PHE A C 1
ATOM 1218 O O . PHE A 1 151 ? 2.537 -14.040 -5.319 1.00 93.06 151 PHE A O 1
ATOM 1225 N N . ILE A 1 152 ? 0.532 -13.095 -5.735 1.00 94.31 152 ILE A N 1
ATOM 1226 C CA . ILE A 1 152 ? -0.129 -14.294 -6.258 1.00 94.31 152 ILE A CA 1
ATOM 1227 C C . ILE A 1 152 ? -0.290 -14.081 -7.753 1.00 94.31 152 ILE A C 1
ATOM 1229 O O . ILE A 1 152 ? -0.983 -13.144 -8.154 1.00 94.31 152 ILE A O 1
ATOM 1233 N N . SER A 1 153 ? 0.331 -14.927 -8.566 1.00 93.31 153 SER A N 1
ATOM 1234 C CA . SER A 1 153 ? 0.285 -14.849 -10.026 1.00 93.31 153 SER A CA 1
ATOM 1235 C C . SER A 1 153 ? -0.448 -16.025 -10.644 1.00 93.31 153 SER A C 1
ATOM 1237 O O . SER A 1 153 ? -0.262 -17.173 -10.251 1.00 93.31 153 SER A O 1
ATOM 1239 N N . LEU A 1 154 ? -1.243 -15.725 -11.664 1.00 93.62 154 LEU A N 1
ATOM 1240 C CA . LEU A 1 154 ? -1.710 -16.696 -12.642 1.00 93.62 154 LEU A CA 1
ATOM 1241 C C . LEU A 1 154 ? -0.829 -16.560 -13.876 1.00 93.62 154 LEU A C 1
ATOM 1243 O O . LEU A 1 154 ? -0.803 -15.487 -14.481 1.00 93.62 154 LEU A O 1
ATOM 1247 N N . SER A 1 155 ? -0.108 -17.620 -14.223 1.00 92.19 155 SER A N 1
ATOM 1248 C CA . SER A 1 155 ? 0.783 -17.682 -15.380 1.00 92.19 155 SER A CA 1
ATOM 1249 C C . SER A 1 155 ? 0.183 -18.566 -16.477 1.00 92.19 155 SER A C 1
ATOM 1251 O O . SER A 1 155 ? -0.540 -19.530 -16.207 1.00 92.19 155 SER A O 1
ATOM 1253 N N . TRP A 1 156 ? 0.421 -18.210 -17.739 1.00 89.31 156 TRP A N 1
ATOM 1254 C CA . TRP A 1 156 ? -0.046 -18.973 -18.897 1.00 89.31 156 TRP A CA 1
ATOM 1255 C C . TRP A 1 156 ? 0.948 -18.937 -20.064 1.00 89.31 156 TRP A C 1
ATOM 1257 O O . TRP A 1 156 ? 1.938 -18.208 -20.057 1.00 89.31 156 TRP A O 1
ATOM 1267 N N . GLY A 1 157 ? 0.708 -19.776 -21.073 1.00 81.88 157 GLY A N 1
ATOM 1268 C CA . GLY A 1 157 ? 1.627 -20.013 -22.187 1.00 81.88 157 GLY A CA 1
ATOM 1269 C C . GLY A 1 157 ? 1.815 -21.511 -22.388 1.00 81.88 157 GLY A C 1
ATOM 1270 O O . GLY A 1 157 ? 0.899 -22.179 -22.855 1.00 81.88 157 GLY A O 1
ATOM 1271 N N . ASN A 1 158 ? 2.971 -22.046 -21.991 1.00 74.81 158 ASN A N 1
ATOM 1272 C CA . ASN A 1 158 ? 3.254 -23.482 -22.115 1.00 74.81 158 ASN A CA 1
ATOM 1273 C C . ASN A 1 158 ? 2.488 -24.337 -21.09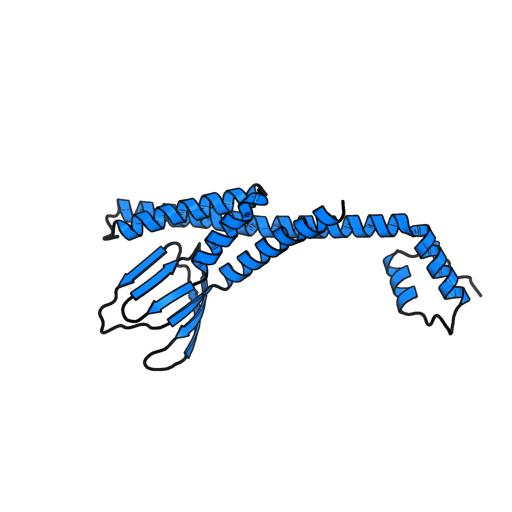3 1.00 74.81 158 ASN A C 1
ATOM 1275 O O . ASN A 1 158 ? 2.068 -25.446 -21.409 1.00 74.81 158 ASN A O 1
ATOM 1279 N N . VAL A 1 159 ? 2.305 -23.827 -19.873 1.00 81.75 159 VAL A N 1
ATOM 1280 C CA . VAL A 1 159 ? 1.540 -24.468 -18.797 1.00 81.75 159 VAL A CA 1
ATOM 1281 C C . VAL A 1 159 ? 0.748 -23.378 -18.085 1.00 81.75 159 VAL A C 1
ATOM 1283 O O . VAL A 1 159 ? 1.268 -22.286 -17.863 1.00 81.75 159 VAL A O 1
ATOM 1286 N N . PHE A 1 160 ? -0.512 -23.661 -17.760 1.00 90.69 160 PHE A N 1
ATOM 1287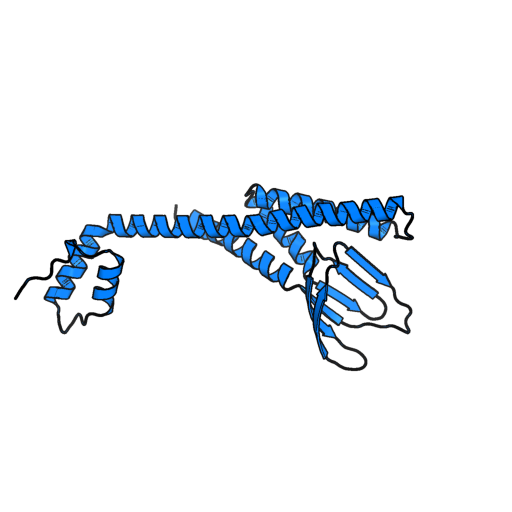 C CA . PHE A 1 160 ? -1.303 -22.796 -16.892 1.00 90.69 160 PHE A CA 1
ATOM 1288 C C . PHE A 1 160 ? -0.970 -23.111 -15.433 1.00 90.69 160 PHE A C 1
ATOM 1290 O O . PHE A 1 160 ? -1.073 -24.269 -15.021 1.00 90.69 160 PHE A O 1
ATOM 1297 N N . GLY A 1 161 ? -0.567 -22.100 -14.669 1.00 92.56 161 GLY A N 1
ATOM 1298 C CA . GLY A 1 161 ? -0.065 -22.270 -13.311 1.00 92.56 161 GLY A CA 1
ATOM 1299 C C . GLY A 1 161 ? -0.537 -21.178 -12.362 1.00 92.56 161 GLY A C 1
ATOM 1300 O O . GLY A 1 161 ? -0.868 -20.063 -12.768 1.00 92.56 161 GLY A O 1
ATOM 1301 N N . LEU A 1 162 ? -0.568 -21.530 -11.078 1.00 93.56 162 LEU A N 1
ATOM 1302 C CA . LEU A 1 162 ? -0.706 -20.580 -9.987 1.00 93.56 162 LEU A CA 1
ATOM 1303 C C . LEU A 1 162 ? 0.615 -20.549 -9.225 1.00 93.56 162 LEU A C 1
ATOM 1305 O O . LEU A 1 162 ? 1.067 -21.576 -8.723 1.00 93.56 162 LEU A O 1
ATOM 1309 N N . ASP A 1 163 ? 1.199 -19.362 -9.141 1.00 90.75 163 ASP A N 1
ATOM 1310 C CA . ASP A 1 163 ? 2.524 -19.128 -8.588 1.00 90.75 163 ASP A CA 1
ATOM 1311 C C . ASP A 1 163 ? 2.453 -18.114 -7.443 1.00 90.75 163 ASP A C 1
ATOM 1313 O O . ASP A 1 163 ? 1.614 -17.208 -7.427 1.00 90.75 163 ASP A O 1
ATOM 1317 N N . PHE A 1 164 ? 3.370 -18.256 -6.491 1.00 92.12 164 PHE A N 1
ATOM 1318 C CA . PHE A 1 164 ? 3.554 -17.317 -5.391 1.00 92.12 164 PHE A CA 1
ATOM 1319 C C . PHE A 1 164 ? 4.975 -16.786 -5.445 1.00 92.12 164 PHE A C 1
ATOM 1321 O O . PHE A 1 164 ? 5.927 -17.565 -5.499 1.00 92.12 164 PHE A O 1
ATOM 1328 N N . SER A 1 165 ? 5.131 -15.469 -5.406 1.00 88.62 165 SER A N 1
ATOM 1329 C CA . SER A 1 165 ? 6.452 -14.856 -5.404 1.00 88.62 165 SER A CA 1
ATOM 1330 C C . SER A 1 165 ? 6.535 -13.702 -4.423 1.00 88.62 165 SER A C 1
ATOM 1332 O O . SER A 1 165 ? 5.560 -13.026 -4.105 1.00 88.62 165 SER A O 1
ATOM 1334 N N . THR A 1 166 ? 7.740 -13.487 -3.916 1.00 87.75 166 THR A N 1
ATOM 1335 C CA . THR A 1 166 ? 8.068 -12.335 -3.084 1.00 87.75 166 THR A CA 1
ATOM 1336 C C . THR A 1 166 ? 9.273 -11.659 -3.689 1.00 87.75 166 THR A C 1
ATOM 1338 O O . THR A 1 166 ? 10.228 -12.342 -4.062 1.00 87.75 166 THR A O 1
ATOM 1341 N N . GLY A 1 167 ? 9.259 -10.337 -3.760 1.00 82.00 167 GLY A N 1
ATOM 1342 C CA . GLY A 1 167 ? 10.355 -9.597 -4.365 1.00 82.00 167 GLY A CA 1
ATOM 1343 C C . GLY A 1 167 ? 10.535 -8.238 -3.725 1.00 82.00 167 GLY A C 1
ATOM 1344 O O . GLY A 1 167 ? 9.565 -7.554 -3.404 1.00 82.00 167 GLY A O 1
ATOM 1345 N N . PHE A 1 168 ? 11.794 -7.838 -3.567 1.00 82.75 168 PHE A N 1
ATOM 1346 C CA . PHE A 1 168 ? 12.148 -6.451 -3.305 1.00 82.75 168 PHE A CA 1
ATOM 1347 C C . PHE A 1 168 ? 12.378 -5.755 -4.649 1.00 82.75 168 PHE A C 1
ATOM 1349 O O . PHE A 1 168 ? 13.501 -5.681 -5.142 1.00 82.75 168 PHE A O 1
ATOM 1356 N N . THR A 1 169 ? 11.289 -5.302 -5.266 1.00 79.88 169 THR A N 1
ATOM 1357 C CA . THR A 1 169 ? 11.287 -4.575 -6.546 1.00 79.88 169 THR A CA 1
ATOM 1358 C C . THR A 1 169 ? 10.724 -3.171 -6.323 1.00 79.88 169 THR A C 1
ATOM 1360 O O . THR A 1 169 ? 9.552 -2.927 -6.624 1.00 79.88 169 THR A O 1
ATOM 1363 N N . PRO A 1 170 ? 11.490 -2.261 -5.697 1.00 84.25 170 PRO A N 1
ATOM 1364 C CA . PRO A 1 170 ? 11.018 -0.914 -5.418 1.00 84.25 170 PRO A CA 1
ATOM 1365 C C . PRO A 1 170 ? 10.935 -0.089 -6.704 1.00 84.25 170 PRO A C 1
ATOM 1367 O O . PRO A 1 170 ? 11.899 0.007 -7.463 1.00 84.25 170 PRO A O 1
ATOM 1370 N N . GLY A 1 171 ? 9.806 0.584 -6.902 1.00 86.38 171 GLY A N 1
ATOM 1371 C CA . GLY A 1 171 ? 9.608 1.534 -7.988 1.00 86.38 171 GLY A CA 1
ATOM 1372 C C . GLY A 1 171 ? 8.802 0.974 -9.148 1.00 86.38 171 GLY A C 1
ATOM 1373 O O . GLY A 1 171 ? 7.970 0.082 -8.986 1.00 86.38 171 GLY A O 1
ATOM 1374 N N . PHE A 1 172 ? 9.001 1.587 -10.310 1.00 87.94 172 PHE A N 1
ATOM 1375 C CA . PHE A 1 172 ? 8.295 1.261 -11.538 1.00 87.94 172 PHE A CA 1
ATOM 1376 C C . PHE A 1 172 ? 9.235 0.597 -12.530 1.00 87.94 172 PHE A C 1
ATOM 1378 O O . PHE A 1 172 ? 10.345 1.071 -12.775 1.00 87.94 172 PHE A O 1
ATOM 1385 N N . GLU A 1 173 ? 8.747 -0.473 -13.130 1.00 86.06 173 GLU A N 1
ATOM 1386 C CA . GLU A 1 173 ? 9.459 -1.268 -14.106 1.00 86.06 173 GLU A CA 1
ATOM 1387 C C . GLU A 1 173 ? 8.583 -1.432 -15.344 1.00 86.06 173 GLU A C 1
ATOM 1389 O O . GLU A 1 173 ? 7.426 -1.849 -15.271 1.00 86.06 173 GLU A O 1
ATOM 1394 N N . TYR A 1 174 ? 9.161 -1.086 -16.490 1.00 86.69 174 TYR A N 1
ATOM 1395 C CA . TYR A 1 174 ? 8.594 -1.349 -17.801 1.00 86.69 174 TYR A CA 1
ATOM 1396 C C . TYR A 1 174 ? 9.685 -1.960 -18.668 1.00 86.69 174 TYR A C 1
ATOM 1398 O O . TYR A 1 174 ? 10.700 -1.313 -18.940 1.00 86.69 174 TYR A O 1
ATOM 1406 N N . GLN A 1 175 ? 9.482 -3.205 -19.082 1.00 83.94 175 GLN A N 1
ATOM 1407 C CA . GLN A 1 175 ? 10.439 -3.958 -19.880 1.00 83.94 175 GLN A CA 1
ATOM 1408 C C . GLN A 1 175 ? 9.766 -4.543 -21.112 1.00 83.94 175 GLN A C 1
ATOM 1410 O O . GLN A 1 175 ? 8.625 -5.005 -21.064 1.00 83.94 175 GLN A O 1
ATOM 1415 N N . VAL A 1 176 ? 10.507 -4.536 -22.218 1.00 83.00 176 VAL A N 1
ATOM 1416 C CA . VAL A 1 176 ? 10.124 -5.209 -23.456 1.00 83.00 176 VAL A CA 1
ATOM 1417 C C . VAL A 1 176 ? 11.185 -6.260 -23.754 1.00 83.00 176 VAL A C 1
ATOM 1419 O O . VAL A 1 176 ? 12.333 -5.934 -24.050 1.00 83.00 176 VAL A O 1
ATOM 1422 N N . TYR A 1 177 ? 10.800 -7.521 -23.640 1.00 78.38 177 TYR A N 1
ATOM 1423 C CA . TYR A 1 177 ? 11.617 -8.681 -23.945 1.00 78.38 177 TYR A CA 1
ATOM 1424 C C . TYR A 1 177 ? 11.589 -8.991 -25.448 1.00 78.38 177 TYR A C 1
ATOM 1426 O O . TYR A 1 177 ? 10.600 -8.714 -26.131 1.00 78.38 177 TYR A O 1
ATOM 1434 N N . PRO A 1 178 ? 12.650 -9.603 -25.998 1.00 76.62 178 PRO A N 1
ATOM 1435 C CA . PRO A 1 178 ? 12.585 -10.207 -27.324 1.00 76.62 178 PRO A CA 1
ATOM 1436 C C . PRO A 1 178 ? 11.449 -11.236 -27.379 1.00 76.62 178 PRO A C 1
ATOM 1438 O O . PRO A 1 178 ? 11.249 -11.975 -26.420 1.00 76.62 178 PRO A O 1
ATOM 1441 N N . SER A 1 179 ? 10.755 -11.351 -28.513 1.00 66.69 179 SER A N 1
ATOM 1442 C CA . SER A 1 179 ? 9.567 -12.211 -28.690 1.00 66.69 179 SER A CA 1
ATOM 1443 C C . SER A 1 179 ? 9.769 -13.695 -28.340 1.00 66.69 179 SER A C 1
ATOM 1445 O O . SER A 1 179 ? 8.801 -14.403 -28.070 1.00 66.69 179 SER A O 1
ATOM 1447 N N . VAL A 1 180 ? 11.019 -14.162 -28.294 1.00 66.50 180 VAL A N 1
ATOM 1448 C CA . VAL A 1 180 ? 11.400 -15.519 -27.868 1.00 66.50 180 VAL A CA 1
ATOM 1449 C C . VAL A 1 180 ? 11.124 -15.757 -26.372 1.00 66.50 180 VAL A C 1
ATOM 1451 O O . VAL A 1 180 ? 10.852 -16.886 -25.971 1.00 66.50 180 VAL A O 1
ATOM 1454 N N . ILE A 1 181 ? 11.146 -14.703 -25.549 1.00 65.62 181 ILE A N 1
ATOM 1455 C CA . ILE A 1 181 ? 10.818 -14.726 -24.119 1.00 65.62 181 ILE A CA 1
ATOM 1456 C C . ILE A 1 181 ? 9.484 -13.995 -23.965 1.00 65.62 181 ILE A C 1
ATOM 1458 O O . ILE A 1 181 ? 9.438 -12.770 -23.910 1.00 65.62 181 ILE A O 1
ATOM 1462 N N . SER A 1 182 ? 8.391 -14.760 -23.953 1.00 69.94 182 SER A N 1
ATOM 1463 C CA . SER A 1 182 ? 7.030 -14.225 -23.836 1.00 69.94 182 SER A CA 1
ATOM 1464 C C . SER A 1 182 ? 6.398 -14.614 -22.493 1.00 69.94 182 SER A C 1
ATOM 1466 O O . SER A 1 182 ? 5.586 -15.546 -22.458 1.00 69.94 182 SER A O 1
ATOM 1468 N N . PRO A 1 183 ? 6.797 -13.987 -21.369 1.00 79.44 183 PRO A N 1
ATOM 1469 C CA . PRO A 1 183 ? 6.148 -14.215 -20.088 1.00 79.44 183 PRO A CA 1
ATOM 1470 C C . PRO A 1 183 ? 4.694 -13.751 -20.173 1.00 79.44 183 PRO A C 1
ATOM 1472 O O . PRO A 1 183 ? 4.408 -12.614 -20.540 1.00 79.44 183 PRO A O 1
ATOM 1475 N N . ASN A 1 184 ? 3.764 -14.634 -19.817 1.00 89.88 184 ASN A N 1
ATOM 1476 C CA . ASN A 1 184 ? 2.374 -14.244 -19.649 1.00 89.88 184 ASN A CA 1
ATOM 1477 C C . ASN A 1 184 ? 1.943 -14.559 -18.228 1.00 89.88 184 ASN A C 1
ATOM 1479 O O . ASN A 1 184 ? 1.846 -15.726 -17.847 1.00 89.88 184 ASN A O 1
ATOM 1483 N N . TYR A 1 185 ? 1.711 -13.517 -17.444 1.00 91.69 185 TYR A N 1
ATOM 1484 C CA . TYR A 1 185 ? 1.138 -13.649 -16.121 1.00 91.69 185 TYR A CA 1
ATOM 1485 C C . TYR A 1 185 ? 0.398 -12.379 -15.712 1.00 91.69 185 TYR A C 1
ATOM 1487 O O . TYR A 1 185 ? 0.705 -11.268 -16.145 1.00 91.69 185 TYR A O 1
ATOM 1495 N N . VAL A 1 186 ? -0.551 -12.541 -14.799 1.00 92.94 186 VAL A N 1
ATOM 1496 C CA . VAL A 1 186 ? -1.115 -11.440 -14.017 1.00 92.94 186 VAL A CA 1
ATOM 1497 C C . VAL A 1 186 ? -0.926 -11.793 -12.559 1.00 92.94 186 VAL A C 1
ATOM 1499 O O . VAL A 1 186 ? -1.357 -12.859 -12.118 1.00 92.94 186 VAL A O 1
ATOM 1502 N N . ALA A 1 187 ? -0.282 -10.898 -11.824 1.00 92.94 187 ALA A N 1
ATOM 1503 C CA . ALA A 1 187 ? -0.039 -11.034 -10.405 1.00 92.94 187 ALA A CA 1
ATOM 1504 C C . ALA A 1 187 ? -0.721 -9.923 -9.615 1.00 92.94 187 ALA A C 1
ATOM 1506 O O . ALA A 1 187 ? -0.781 -8.776 -10.062 1.00 92.94 187 ALA A O 1
ATOM 1507 N N . VAL A 1 188 ? -1.215 -10.279 -8.432 1.00 94.50 188 VAL A N 1
ATOM 1508 C CA . VAL A 1 188 ? -1.829 -9.354 -7.479 1.00 94.50 188 VAL A CA 1
ATOM 1509 C C . VAL A 1 188 ? -0.935 -9.224 -6.253 1.00 94.50 188 VAL A C 1
ATOM 1511 O O . VAL A 1 188 ? -0.618 -10.238 -5.629 1.00 94.50 188 VAL A O 1
ATOM 1514 N N . ASP A 1 189 ? -0.561 -7.995 -5.894 1.00 94.00 189 ASP A N 1
ATOM 1515 C CA . ASP A 1 189 ? 0.194 -7.713 -4.670 1.00 94.00 189 ASP A CA 1
ATOM 1516 C C . ASP A 1 189 ? -0.726 -7.730 -3.441 1.00 94.00 189 ASP A C 1
ATOM 1518 O O . ASP A 1 189 ? -1.593 -6.868 -3.252 1.00 94.00 189 ASP A O 1
ATOM 1522 N N . ILE A 1 190 ? -0.519 -8.710 -2.565 1.00 93.12 190 ILE A N 1
ATOM 1523 C CA . ILE A 1 190 ? -1.281 -8.864 -1.328 1.00 93.12 190 ILE A CA 1
ATOM 1524 C C . ILE A 1 190 ? -1.033 -7.689 -0.377 1.00 93.12 190 ILE A C 1
ATOM 1526 O O . ILE A 1 190 ? -1.967 -7.270 0.313 1.00 93.12 190 ILE A O 1
ATOM 1530 N N . PHE A 1 191 ? 0.176 -7.119 -0.322 1.00 91.44 191 PHE A N 1
ATOM 1531 C CA . PHE A 1 191 ? 0.433 -5.985 0.572 1.00 91.44 191 PHE A CA 1
ATOM 1532 C C . PHE A 1 191 ? -0.394 -4.766 0.174 1.00 91.44 191 PHE A C 1
ATOM 1534 O O . PHE A 1 191 ? -1.020 -4.146 1.040 1.00 91.44 191 PHE A O 1
ATOM 1541 N N . ALA A 1 192 ? -0.488 -4.484 -1.127 1.00 92.62 192 ALA A N 1
ATOM 1542 C CA . ALA A 1 192 ? -1.354 -3.434 -1.646 1.00 92.62 192 ALA A CA 1
ATOM 1543 C C . ALA A 1 192 ? -2.824 -3.669 -1.249 1.00 92.62 192 ALA A C 1
ATOM 1545 O O . ALA A 1 192 ? -3.476 -2.750 -0.744 1.00 92.62 192 ALA A O 1
ATOM 1546 N N . VAL A 1 193 ? -3.336 -4.903 -1.374 1.00 93.69 193 VAL A N 1
ATOM 1547 C CA . VAL A 1 193 ? -4.702 -5.265 -0.937 1.00 93.69 193 VAL A CA 1
ATOM 1548 C C . VAL A 1 193 ? -4.902 -4.992 0.554 1.00 93.69 193 VAL A C 1
ATOM 1550 O O . VAL A 1 193 ? -5.863 -4.317 0.934 1.00 93.69 193 VAL A O 1
ATOM 1553 N N . ILE A 1 194 ? -3.997 -5.479 1.407 1.00 92.12 194 ILE A N 1
ATOM 1554 C CA . ILE A 1 194 ? -4.079 -5.305 2.865 1.00 92.12 194 ILE A CA 1
ATOM 1555 C C . ILE A 1 194 ? -4.099 -3.816 3.226 1.00 92.12 194 ILE A C 1
ATOM 1557 O O . ILE A 1 194 ? -4.920 -3.385 4.041 1.00 92.12 194 ILE A O 1
ATOM 1561 N N . PHE A 1 195 ? -3.239 -3.009 2.602 1.00 92.19 195 PHE A N 1
ATOM 1562 C CA . PHE A 1 195 ? -3.177 -1.571 2.859 1.00 92.19 195 PHE A CA 1
ATOM 1563 C C . PHE A 1 195 ? -4.441 -0.841 2.398 1.00 92.19 195 PHE A C 1
ATOM 1565 O O . PHE A 1 195 ? -4.947 0.011 3.134 1.00 92.19 195 PHE A O 1
ATOM 1572 N N . ILE A 1 196 ? -4.998 -1.195 1.235 1.00 93.12 196 ILE A N 1
ATOM 1573 C CA . ILE A 1 196 ? -6.274 -0.648 0.752 1.00 93.12 196 ILE A CA 1
ATOM 1574 C C . ILE A 1 196 ? -7.392 -0.949 1.753 1.00 93.12 196 ILE A C 1
ATOM 1576 O O . ILE A 1 196 ? -8.112 -0.033 2.156 1.00 93.12 196 ILE A O 1
ATOM 1580 N N . VAL A 1 197 ? -7.518 -2.203 2.195 1.00 91.06 197 VAL A N 1
ATOM 1581 C CA . VAL A 1 197 ? -8.551 -2.617 3.156 1.00 91.06 197 VAL A CA 1
ATOM 1582 C C . VAL A 1 197 ? -8.401 -1.856 4.474 1.00 91.06 197 VAL A C 1
ATOM 1584 O O . VAL A 1 197 ? -9.375 -1.280 4.957 1.00 91.06 197 VAL A O 1
ATOM 1587 N N . ALA A 1 198 ? -7.188 -1.762 5.022 1.00 89.50 198 ALA A N 1
ATOM 1588 C CA . ALA A 1 198 ? -6.931 -1.028 6.261 1.00 89.50 198 ALA A CA 1
ATOM 1589 C C . ALA A 1 198 ? -7.328 0.460 6.165 1.00 89.50 198 ALA A C 1
ATOM 1591 O O . ALA A 1 198 ? -7.973 1.000 7.069 1.00 89.50 198 ALA A O 1
ATOM 1592 N N . LEU A 1 199 ? -6.997 1.122 5.050 1.00 89.12 199 LEU A N 1
ATOM 1593 C CA . LEU A 1 199 ? -7.354 2.522 4.802 1.00 89.12 199 LEU A CA 1
ATOM 1594 C C . LEU A 1 199 ? -8.868 2.718 4.622 1.00 89.12 199 LEU A C 1
ATOM 1596 O O . LEU A 1 199 ? -9.422 3.721 5.088 1.00 89.12 199 LEU A O 1
ATOM 1600 N N . LEU A 1 200 ? -9.550 1.774 3.965 1.00 88.50 200 LEU A N 1
ATOM 1601 C CA . LEU A 1 200 ? -11.002 1.804 3.781 1.00 88.50 200 LEU A CA 1
ATOM 1602 C C . LEU A 1 200 ? -11.752 1.627 5.103 1.00 88.50 200 LEU A C 1
ATOM 1604 O O . LEU A 1 200 ? -12.698 2.381 5.347 1.00 88.50 200 LEU A O 1
ATOM 1608 N N . THR A 1 201 ? -11.302 0.723 5.976 1.00 84.12 201 THR A N 1
ATOM 1609 C CA . THR A 1 201 ? -11.896 0.511 7.305 1.00 84.12 201 THR A CA 1
ATOM 1610 C C . THR A 1 201 ? -11.904 1.812 8.107 1.00 84.12 201 THR A C 1
ATOM 1612 O O . THR A 1 201 ? -12.972 2.284 8.501 1.00 84.12 201 THR A O 1
ATOM 1615 N N . VAL A 1 202 ? -10.759 2.500 8.209 1.00 80.50 202 VAL A N 1
ATOM 1616 C CA . VAL A 1 202 ? -10.667 3.788 8.929 1.00 80.50 202 VAL A CA 1
ATOM 1617 C C . VAL A 1 202 ? -11.517 4.886 8.293 1.00 80.50 202 VAL A C 1
ATOM 1619 O O . VAL A 1 202 ? -12.095 5.724 8.992 1.00 80.50 202 VAL A O 1
ATOM 1622 N N . LYS A 1 203 ? -11.618 4.903 6.961 1.00 75.81 203 LYS A N 1
ATOM 1623 C CA . LYS A 1 203 ? -12.467 5.865 6.249 1.00 75.81 203 LYS A CA 1
ATOM 1624 C C . LYS A 1 203 ? -13.957 5.615 6.518 1.00 75.81 203 LYS A C 1
ATOM 1626 O O . LYS A 1 203 ? -14.714 6.582 6.616 1.00 75.81 203 LYS A O 1
ATOM 1631 N N . SER A 1 204 ? -14.378 4.353 6.623 1.00 71.50 204 SER A N 1
ATOM 1632 C CA . SER A 1 204 ? -15.778 3.953 6.819 1.00 71.50 204 SER A CA 1
ATOM 1633 C C . SER A 1 204 ? -16.295 4.227 8.236 1.00 71.50 204 SER A C 1
ATOM 1635 O O . SER A 1 204 ? -17.381 4.795 8.376 1.00 71.50 204 SER A O 1
ATOM 1637 N N . ASP A 1 205 ? -15.476 3.993 9.267 1.00 64.81 205 ASP A N 1
ATOM 1638 C CA . ASP A 1 205 ? -15.817 4.266 10.673 1.00 64.81 205 ASP A CA 1
ATOM 1639 C C . ASP A 1 205 ? -16.167 5.745 10.920 1.00 64.81 205 ASP A C 1
ATOM 1641 O O . ASP A 1 205 ? -16.977 6.086 11.786 1.00 64.81 205 ASP A O 1
ATOM 1645 N N . ARG A 1 206 ? -15.627 6.660 10.103 1.00 60.03 206 ARG A N 1
ATOM 1646 C CA . ARG A 1 206 ? -15.997 8.082 10.136 1.00 60.03 206 ARG A CA 1
ATOM 1647 C C . ARG A 1 206 ? -17.433 8.332 9.675 1.00 60.03 206 ARG A C 1
ATOM 1649 O O . ARG A 1 206 ? -18.112 9.156 10.287 1.00 60.03 206 ARG A O 1
ATOM 1656 N N . LYS A 1 207 ? -17.882 7.680 8.595 1.00 55.28 207 LYS A N 1
ATOM 1657 C CA . LYS A 1 207 ? -19.255 7.856 8.090 1.00 55.28 207 LYS A CA 1
ATOM 1658 C C . LYS A 1 207 ? -20.267 7.379 9.127 1.00 55.28 207 LYS A C 1
ATOM 1660 O O . LYS A 1 207 ? -21.250 8.068 9.359 1.00 55.28 207 LYS A O 1
ATOM 1665 N N . ALA A 1 208 ? -19.980 6.263 9.797 1.00 54.88 208 ALA A N 1
ATOM 1666 C CA . ALA A 1 208 ? -20.821 5.763 10.879 1.00 54.88 208 ALA A CA 1
ATOM 1667 C C . ALA A 1 208 ? -20.909 6.766 12.045 1.00 54.88 208 ALA A C 1
ATOM 1669 O O . ALA A 1 208 ? -21.993 7.030 12.553 1.00 54.88 208 ALA A O 1
ATOM 1670 N N . LYS A 1 209 ? -19.788 7.399 12.418 1.00 51.19 209 LYS A N 1
ATOM 1671 C CA . LYS A 1 209 ? -19.734 8.356 13.534 1.00 51.19 209 LYS A CA 1
ATOM 1672 C C . LYS A 1 209 ? -20.373 9.719 13.241 1.00 51.19 209 LYS A C 1
ATOM 1674 O O . LYS A 1 209 ? -20.924 10.317 14.154 1.00 51.19 209 LYS A O 1
ATOM 1679 N N . GLN A 1 210 ? -20.317 10.216 12.002 1.00 50.94 210 GLN A N 1
ATOM 1680 C CA . GLN A 1 210 ? -21.014 11.457 11.618 1.00 50.94 210 GLN A CA 1
ATOM 1681 C C . GLN A 1 210 ? -22.540 11.313 11.611 1.00 50.94 210 GLN A C 1
ATOM 1683 O O . GLN A 1 210 ? -23.221 12.319 11.717 1.00 50.94 210 GLN A O 1
ATOM 1688 N N . ASN A 1 211 ? -23.059 10.086 11.518 1.00 42.53 211 ASN A N 1
ATOM 1689 C CA . ASN A 1 211 ? -24.495 9.805 11.563 1.00 42.53 211 ASN A CA 1
ATOM 1690 C C . ASN A 1 211 ? -25.014 9.518 12.989 1.00 42.53 211 ASN A C 1
ATOM 1692 O O . ASN A 1 211 ? -26.200 9.257 13.162 1.00 42.53 211 ASN A O 1
ATOM 1696 N N . LEU A 1 212 ? -24.128 9.508 13.993 1.00 42.16 212 LEU A N 1
ATOM 1697 C CA . LEU A 1 212 ? -24.436 9.230 15.404 1.00 42.16 212 LEU A CA 1
ATOM 1698 C C . LEU A 1 212 ? -24.336 10.480 16.302 1.00 42.16 212 LEU A C 1
ATOM 1700 O O . LEU A 1 212 ? -24.540 10.370 17.512 1.00 42.16 212 LEU A O 1
ATOM 1704 N N . ILE A 1 213 ? -23.986 11.635 15.727 1.00 40.47 213 ILE A N 1
ATOM 1705 C CA . ILE A 1 213 ? -23.933 12.960 16.369 1.00 40.47 213 ILE A CA 1
ATOM 1706 C C . ILE A 1 213 ? -24.981 13.829 15.685 1.00 40.47 213 ILE A C 1
ATOM 1708 O O . ILE A 1 213 ? -25.686 14.557 16.414 1.00 40.47 213 ILE A O 1
#

Sequence (213 aa):
MNKIDYTKYSIDELFQVKNGMDAIAYPDTYHEVMNELESRKSEIKHNKIKQEKAKYITVEKHVKIIGYLQIAAALVIGFLLIQGIVTKFETSFWTISITALLVGLNGFAGYTVIREMKRWYWVSIFNQSLQLFNIALGSTVMNYSGLAGFFISLSWGNVFGLDFSTGFTPGFEYQVYPSVISPNYVAVDIFAVIFIVALLTVKSDRKAKQNLI

Radius of gyration: 27.02 Å; chains: 1; bounding box: 63×38×81 Å